Protein 4P55 (pdb70)

Organism: Human herpesvirus 8 type P (isolate GK18) (NCBI:txid868565)

B-factor: mean 23.08, std 9.3, range [8.54, 84.26]

InterPro domains:
  IPR001346 Interferon regulatory factor, DNA-binding domain [PS51507] (7-103)
  IPR036388 Winged helix-like DNA-binding domain superfamily [G3DSA:1.10.10.10] (7-114)
  IPR036390 Winged helix DNA-binding domain superfamily [SSF46785] (7-92)

Structure (mmCIF, N/CA/C/O backbone):
data_4P55
#
_entry.id   4P55
#
_cell.length_a   48.467
_cell.length_b   48.467
_cell.length_c   195.088
_cell.angle_alpha   90.00
_cell.angle_beta   90.00
_cell.angle_gamma   120.00
#
_symmetry.space_group_name_H-M   'P 32 2 1'
#
loop_
_entity.id
_entity.type
_entity.pdbx_description
1 polymer 'Viral IRF2-like protein'
2 water water
#
loop_
_atom_site.group_PDB
_atom_site.id
_atom_site.type_symbol
_atom_site.label_atom_id
_atom_site.label_alt_id
_atom_site.label_comp_id
_atom_site.label_asym_id
_atom_site.label_entity_id
_atom_site.label_seq_id
_atom_site.pdbx_PDB_ins_code
_atom_site.Cartn_x
_atom_site.Cartn_y
_atom_site.Cartn_z
_atom_site.occupancy
_atom_site.B_iso_or_equiv
_atom_site.auth_seq_id
_atom_site.auth_comp_id
_atom_site.auth_asym_id
_atom_site.auth_atom_id
_atom_site.pdbx_PDB_model_num
ATOM 1 N N . SER A 1 1 ? 19.051 0.968 48.509 1.00 22.02 2 SER A N 1
ATOM 2 C CA . SER A 1 1 ? 19.197 0.972 49.971 1.00 22.63 2 SER A CA 1
ATOM 3 C C . SER A 1 1 ? 19.388 2.357 50.623 1.00 20.53 2 SER A C 1
ATOM 4 O O . SER A 1 1 ? 20.067 2.473 51.657 1.00 21.96 2 SER A O 1
ATOM 7 N N . GLU A 1 2 ? 18.788 3.391 50.035 1.00 18.61 3 GLU A N 1
ATOM 8 C CA . GLU A 1 2 ? 18.758 4.722 50.644 1.00 17.87 3 GLU A CA 1
ATOM 9 C C . GLU A 1 2 ? 18.002 4.687 51.977 1.00 16.26 3 GLU A C 1
ATOM 10 O O . GLU A 1 2 ? 18.368 5.360 52.978 1.00 17.03 3 GLU A O 1
ATOM 16 N N . TRP A 1 3 ? 16.944 3.885 51.984 1.00 15.91 4 TRP A N 1
ATOM 17 C CA . TRP A 1 3 ? 16.126 3.714 53.174 1.00 18.22 4 TRP A CA 1
ATOM 18 C C . TRP A 1 3 ? 16.961 3.269 54.374 1.00 17.15 4 TRP A C 1
ATOM 19 O O . TRP A 1 3 ? 16.587 3.533 55.514 1.00 17.66 4 TRP A O 1
ATOM 30 N N . LEU A 1 4 ? 18.097 2.680 54.176 1.00 17.24 5 LEU A N 1
ATOM 31 C CA . LEU A 1 4 ? 18.870 2.289 55.289 1.00 17.67 5 LEU A CA 1
ATOM 32 C C . LEU A 1 4 ? 19.591 3.427 55.961 1.00 14.34 5 LEU A C 1
ATOM 33 O O . LEU A 1 4 ? 19.611 3.483 57.113 1.00 12.80 5 LEU A O 1
ATOM 38 N N . THR A 1 5 ? 20.132 4.322 55.202 1.00 13.07 6 THR A N 1
ATOM 39 C CA . THR A 1 5 ? 20.695 5.526 55.727 1.00 15.85 6 THR A CA 1
ATOM 40 C C . THR A 1 5 ? 19.701 6.317 56.503 1.00 14.31 6 THR A C 1
ATOM 41 O O . THR A 1 5 ? 19.978 6.830 57.515 1.00 13.37 6 THR A O 1
ATOM 45 N N . ASP A 1 6 ? 18.526 6.381 55.958 1.00 14.79 7 ASP A N 1
ATOM 46 C CA . ASP A 1 6 ? 17.438 7.087 56.503 1.00 14.45 7 ASP A CA 1
ATOM 47 C C . ASP A 1 6 ? 16.976 6.495 57.793 1.00 14.67 7 ASP A C 1
ATOM 48 O O . ASP A 1 6 ? 16.883 7.154 58.742 1.00 13.41 7 ASP A O 1
ATOM 53 N N . PHE A 1 7 ? 16.686 5.215 57.800 1.00 14.31 8 PHE A N 1
ATOM 54 C CA . PHE A 1 7 ? 16.316 4.467 59.005 1.00 13.73 8 PHE A CA 1
ATOM 55 C C . PHE A 1 7 ? 17.321 4.622 60.162 1.00 13.06 8 PHE A C 1
ATOM 56 O O . PHE A 1 7 ? 16.937 4.816 61.323 1.00 11.71 8 PHE A O 1
ATOM 64 N N . ILE A 1 8 ? 18.606 4.547 59.842 1.00 12.11 9 ILE A N 1
ATOM 65 C CA . ILE A 1 8 ? 19.619 4.716 60.869 1.00 12.87 9 ILE A CA 1
ATOM 66 C C . ILE A 1 8 ? 19.641 6.147 61.426 1.00 12.37 9 ILE A C 1
ATOM 67 O O . ILE A 1 8 ? 19.702 6.358 62.642 1.00 11.67 9 ILE A O 1
ATOM 72 N N . ILE A 1 9 ? 19.570 7.135 60.543 1.00 13.02 10 ILE A N 1
ATOM 73 C CA . ILE A 1 9 ? 19.637 8.522 61.000 1.00 13.51 10 ILE A CA 1
ATOM 74 C C . ILE A 1 9 ? 18.402 8.903 61.831 1.00 13.28 10 ILE A C 1
ATOM 75 O O . ILE A 1 9 ? 18.521 9.509 62.911 1.00 12.70 10 ILE A O 1
ATOM 80 N N . ASP A 1 10 ? 17.226 8.534 61.332 1.00 12.66 11 ASP A N 1
ATOM 81 C CA . ASP A 1 10 ? 15.979 8.753 62.060 1.00 14.46 11 ASP A CA 1
ATOM 82 C C . ASP A 1 10 ? 15.993 8.065 63.438 1.00 15.34 11 ASP A C 1
ATOM 83 O O . ASP A 1 10 ? 15.609 8.683 64.448 1.00 14.33 11 ASP A O 1
ATOM 88 N N . ALA A 1 11 ? 16.448 6.803 63.480 1.00 15.12 12 ALA A N 1
ATOM 89 C CA . ALA A 1 11 ? 16.579 6.072 64.752 1.00 13.45 12 ALA A CA 1
ATOM 90 C C . ALA A 1 11 ? 17.523 6.787 65.709 1.00 12.85 12 ALA A C 1
ATOM 91 O O . ALA A 1 11 ? 17.221 6.918 66.896 1.00 13.38 12 ALA A O 1
ATOM 93 N N . LEU A 1 12 ? 18.672 7.233 65.207 1.00 11.09 13 LEU A N 1
ATOM 94 C CA . LEU A 1 12 ? 19.642 7.894 66.081 1.00 12.63 13 LEU A CA 1
ATOM 95 C C . LEU A 1 12 ? 19.078 9.201 66.659 1.00 14.82 13 LEU A C 1
ATOM 96 O O . LEU A 1 12 ? 19.043 9.405 67.890 1.00 13.92 13 LEU A O 1
ATOM 101 N N . ASP A 1 13 ? 18.618 10.082 65.774 1.00 13.29 14 ASP A N 1
ATOM 102 C CA . ASP A 1 13 ? 18.147 11.383 66.229 1.00 13.69 14 ASP A CA 1
ATOM 103 C C . ASP A 1 13 ? 16.847 11.346 67.039 1.00 13.94 14 ASP A C 1
ATOM 104 O O . ASP A 1 13 ? 16.587 12.246 67.809 1.00 14.01 14 ASP A O 1
ATOM 109 N N . SER A 1 14 ? 16.035 10.309 66.872 1.00 14.16 15 SER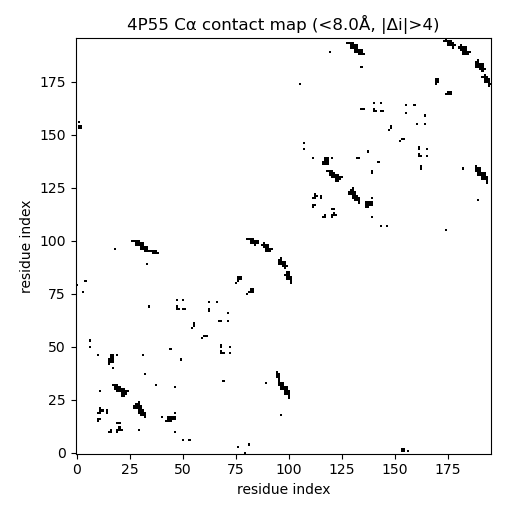 A N 1
ATOM 110 C CA . SER A 1 14 ? 14.813 10.207 67.655 1.00 13.96 15 SER A CA 1
ATOM 111 C C . SER A 1 14 ? 15.141 9.953 69.138 1.00 15.87 15 SER A C 1
ATOM 112 O O . SER A 1 14 ? 14.352 10.300 70.028 1.00 15.50 15 SER A O 1
ATOM 115 N N . GLY A 1 15 ? 16.261 9.338 69.435 1.00 14.45 16 GLY A N 1
ATOM 116 C CA . GLY A 1 15 ? 16.605 8.960 70.767 1.00 13.46 16 GLY A CA 1
ATOM 117 C C . GLY A 1 15 ? 15.766 7.856 71.371 1.00 13.97 16 GLY A C 1
ATOM 118 O O . GLY A 1 15 ? 15.738 7.704 72.522 1.00 14.94 16 GLY A O 1
ATOM 119 N N . ARG A 1 16 ? 15.088 7.109 70.549 1.00 14.88 17 ARG A N 1
ATOM 120 C CA . ARG A 1 16 ? 14.052 6.248 70.950 1.00 16.12 17 ARG A CA 1
ATOM 121 C C . ARG A 1 16 ? 14.441 4.805 71.197 1.00 19.05 17 ARG A C 1
ATOM 122 O O . ARG A 1 16 ? 13.712 4.108 71.756 1.00 18.41 17 ARG A O 1
ATOM 130 N N . PHE A 1 17 ? 15.586 4.392 70.702 1.00 18.51 18 PHE A N 1
ATOM 131 C CA . PHE A 1 17 ? 16.017 3.031 70.687 1.00 17.65 18 PHE A CA 1
ATOM 132 C C . PHE A 1 17 ? 17.129 2.818 71.635 1.00 18.23 18 PHE A C 1
ATOM 133 O O . PHE A 1 17 ? 18.085 3.509 71.603 1.00 17.32 18 PHE A O 1
ATOM 141 N N . TRP A 1 18 ? 16.929 1.855 72.518 1.00 19.43 19 TRP A N 1
ATOM 142 C CA . TRP A 1 18 ? 17.906 1.425 73.507 1.00 20.03 19 TRP A CA 1
ATOM 143 C C . TRP A 1 18 ? 19.262 1.069 72.859 1.00 16.21 19 TRP A C 1
ATOM 144 O O . TRP A 1 18 ? 19.322 0.215 71.972 1.00 13.25 19 TRP A O 1
ATOM 155 N N . GLY A 1 19 ? 20.324 1.763 73.284 1.00 16.15 20 GLY A N 1
ATOM 156 C CA . GLY A 1 19 ? 21.685 1.514 72.811 1.00 15.67 20 GLY A CA 1
ATOM 157 C C . GLY A 1 19 ? 22.087 2.163 71.484 1.00 14.71 20 GLY A C 1
ATOM 158 O O . GLY A 1 19 ? 23.190 1.911 70.955 1.00 12.84 20 GLY A O 1
ATOM 159 N N . VAL A 1 20 ? 21.198 3.000 70.948 1.00 13.52 21 VAL A N 1
ATOM 160 C CA . VAL A 1 20 ? 21.370 3.563 69.611 1.00 12.77 21 VAL A CA 1
ATOM 161 C C . VAL A 1 20 ? 21.558 5.077 69.703 1.00 11.57 21 VAL A C 1
ATOM 162 O O . VAL A 1 20 ? 20.577 5.834 69.791 1.00 10.28 21 VAL A O 1
ATOM 166 N N . GLY A 1 21 ? 22.820 5.513 69.695 1.00 11.87 22 GLY A N 1
ATOM 167 C CA . GLY A 1 21 ? 23.138 6.934 69.772 1.00 12.30 22 GLY A CA 1
ATOM 168 C C . GLY A 1 21 ? 24.417 7.312 69.036 1.00 13.35 22 GLY A C 1
ATOM 169 O O . GLY A 1 21 ? 25.188 6.443 68.582 1.00 11.93 22 GLY A O 1
ATOM 170 N N . TRP A 1 22 ? 24.637 8.618 68.903 1.00 13.40 23 TRP A N 1
ATOM 171 C CA . TRP A 1 22 ? 25.856 9.135 68.298 1.00 12.70 23 TRP A CA 1
ATOM 172 C C . TRP A 1 22 ? 26.939 9.201 69.350 1.00 13.10 23 TRP A C 1
ATOM 173 O O . TRP A 1 22 ? 26.646 9.440 70.523 1.00 12.02 23 TRP A O 1
ATOM 184 N N . LEU A 1 23 ? 28.189 9.008 68.926 1.00 13.51 24 LEU A N 1
ATOM 185 C CA . LEU A 1 23 ? 29.341 9.243 69.786 1.00 13.98 24 LEU A CA 1
ATOM 186 C C . LEU A 1 23 ? 30.087 10.465 69.241 1.00 15.27 24 LEU A C 1
ATOM 187 O O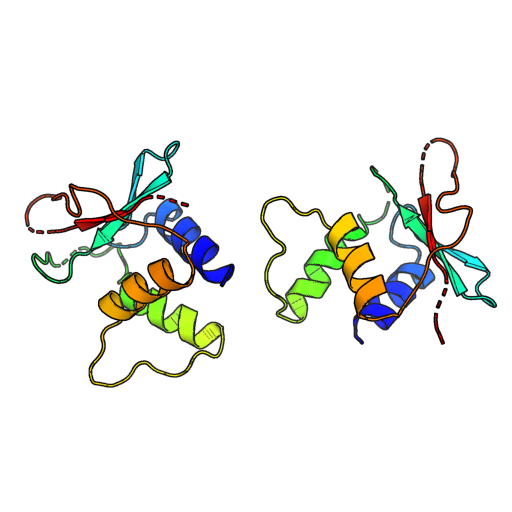 . LEU A 1 23 ? 30.709 11.226 69.991 1.00 16.10 24 LEU A O 1
ATOM 192 N N . ASP A 1 24 ? 30.009 10.637 67.923 1.00 13.98 25 ASP A N 1
ATOM 193 C CA . ASP A 1 24 ? 30.543 11.812 67.250 1.00 16.31 25 ASP A CA 1
ATOM 194 C C . ASP A 1 24 ? 29.620 12.162 66.069 1.00 19.73 25 ASP A C 1
ATOM 195 O O . ASP A 1 24 ? 29.696 11.543 64.991 1.00 18.73 25 ASP A O 1
ATOM 200 N N . GLU A 1 25 ? 28.751 13.152 66.274 1.00 18.57 26 GLU A N 1
ATOM 201 C CA . GLU A 1 25 ? 27.787 13.537 65.250 1.00 19.17 26 GLU A CA 1
ATOM 202 C C . GLU A 1 25 ? 28.458 14.077 63.976 1.00 23.00 26 GLU A C 1
ATOM 203 O O . GLU A 1 25 ? 27.979 13.830 62.863 1.00 23.00 26 GLU A O 1
ATOM 209 N N . GLN A 1 26 ? 29.557 14.817 64.135 1.00 23.31 27 GLN A N 1
ATOM 210 C CA . GLN A 1 26 ? 30.268 15.350 62.982 1.00 20.87 27 GLN A CA 1
ATOM 211 C C . GLN A 1 26 ? 30.935 14.235 62.207 1.00 23.80 27 GLN A C 1
ATOM 212 O O . GLN A 1 26 ? 30.791 14.173 60.988 1.00 25.29 27 GLN A O 1
ATOM 218 N N . LYS A 1 27 ? 31.663 13.356 62.901 1.00 21.84 28 LYS A N 1
ATOM 219 C CA . LYS A 1 27 ? 32.312 12.231 62.226 1.00 20.05 28 LYS A CA 1
ATOM 220 C C . LYS A 1 27 ? 31.325 11.125 61.835 1.00 20.67 28 LYS A C 1
ATOM 221 O O . LYS A 1 27 ? 31.717 10.138 61.191 1.00 21.71 28 LYS A O 1
ATOM 227 N N . ARG A 1 28 ? 30.056 11.284 62.213 1.00 20.54 29 ARG A N 1
ATOM 228 C CA . ARG A 1 28 ? 29.041 10.245 61.970 1.00 21.48 29 ARG A CA 1
ATOM 229 C C . ARG A 1 28 ? 29.375 8.892 62.643 1.00 18.28 29 ARG A C 1
ATOM 230 O O . ARG A 1 28 ? 29.190 7.833 62.042 1.00 18.94 29 ARG A O 1
ATOM 238 N N . ILE A 1 29 ? 29.853 8.925 63.886 1.00 16.80 30 ILE A N 1
ATOM 239 C CA . ILE A 1 29 ? 30.138 7.694 64.613 1.00 15.19 30 ILE A CA 1
ATOM 240 C C . ILE A 1 29 ? 28.975 7.375 65.559 1.00 13.91 30 ILE A C 1
ATOM 241 O O . ILE A 1 29 ? 28.596 8.204 66.388 1.00 13.27 30 ILE A O 1
ATOM 246 N N . PHE A 1 30 ? 28.404 6.180 65.425 1.00 12.52 31 PHE A N 1
ATOM 247 C CA . PHE A 1 30 ? 27.200 5.840 66.176 1.00 13.44 31 PHE A CA 1
ATOM 248 C C . PHE A 1 30 ? 27.265 4.427 66.771 1.00 13.24 31 PHE A C 1
ATOM 249 O O . PHE A 1 30 ? 28.211 3.696 66.521 1.00 13.63 31 PHE A O 1
ATOM 257 N N . THR A 1 31 ? 26.258 4.052 67.557 1.00 11.33 32 THR A N 1
ATOM 258 C CA . THR A 1 31 ? 26.215 2.722 68.161 1.00 12.19 32 THR A CA 1
ATOM 259 C C . THR A 1 31 ? 24.895 1.976 67.895 1.00 12.83 32 THR A C 1
ATOM 260 O O . THR A 1 31 ? 23.839 2.595 67.712 1.00 12.85 32 THR A O 1
ATOM 264 N N . VAL A 1 32 ? 24.982 0.645 67.858 1.00 13.45 33 VAL A N 1
ATOM 265 C CA . VAL A 1 32 ? 23.808 -0.243 67.865 1.00 12.42 33 VAL A CA 1
ATOM 266 C C . VAL A 1 32 ? 24.075 -1.292 68.956 1.00 11.95 33 VAL A C 1
ATOM 267 O O . VAL A 1 32 ? 25.216 -1.452 69.363 1.00 13.00 33 VAL A O 1
ATOM 271 N N . PRO A 1 33 ? 23.041 -1.981 69.477 1.00 12.65 34 PRO A N 1
ATOM 272 C CA . PRO A 1 33 ? 23.414 -2.895 70.576 1.00 13.01 34 PRO A CA 1
ATOM 273 C C . PRO A 1 33 ? 24.227 -4.115 70.110 1.00 12.42 34 PRO A C 1
ATOM 274 O O . PRO A 1 33 ? 24.036 -4.593 68.979 1.00 11.75 34 PRO A O 1
ATOM 278 N N . GLY A 1 34 ? 25.124 -4.607 70.965 1.00 11.93 35 GLY A N 1
ATOM 279 C CA . GLY A 1 34 ? 25.857 -5.831 70.673 1.00 12.42 35 GLY A CA 1
ATOM 280 C C . GLY A 1 34 ? 24.972 -7.058 70.819 1.00 14.51 35 GLY A C 1
ATOM 281 O O . GLY A 1 34 ? 23.895 -6.990 71.434 1.00 12.92 35 GLY A O 1
ATOM 282 N N . ARG A 1 35 ? 25.397 -8.186 70.246 1.00 15.69 36 ARG A N 1
ATOM 283 C CA . ARG A 1 35 ? 24.605 -9.422 70.357 1.00 16.05 36 ARG A CA 1
ATOM 284 C C . ARG A 1 35 ? 24.677 -9.885 71.791 1.00 15.35 36 ARG A C 1
ATOM 285 O O . ARG A 1 35 ? 23.731 -10.444 72.362 1.00 15.69 36 ARG A O 1
ATOM 293 N N . AS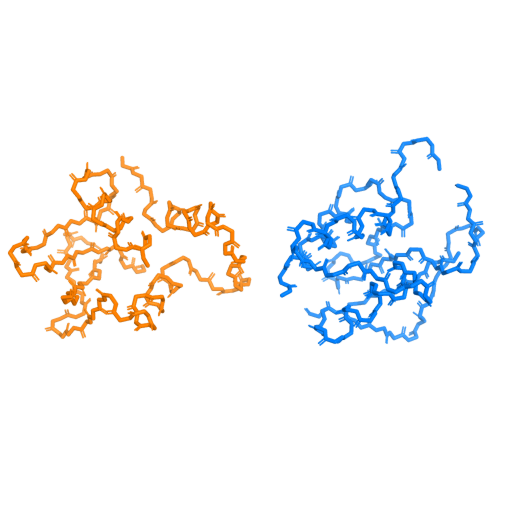N A 1 36 ? 25.810 -9.547 72.376 1.00 17.94 37 ASN A N 1
ATOM 294 C CA . ASN A 1 36 ? 26.335 -10.217 73.534 1.00 17.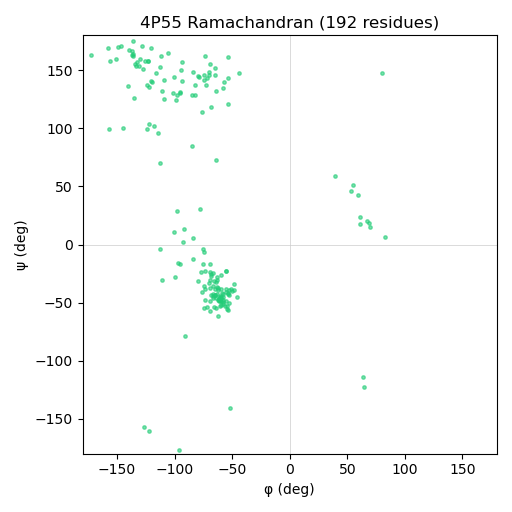34 37 ASN A CA 1
ATOM 295 C C . ASN A 1 36 ? 25.912 -9.636 74.884 1.00 17.21 37 ASN A C 1
ATOM 296 O O . ASN A 1 36 ? 25.040 -10.191 75.528 1.00 28.78 37 ASN A O 1
ATOM 301 N N . ARG A 1 37 ? 26.518 -8.549 75.335 1.00 17.42 38 ARG A N 1
ATOM 302 C CA . ARG A 1 37 ? 26.376 -8.153 76.753 1.00 18.47 38 ARG A CA 1
ATOM 303 C C . ARG A 1 37 ? 25.099 -7.332 76.997 1.00 20.06 38 ARG A C 1
ATOM 304 O O . ARG A 1 37 ? 25.128 -6.094 77.012 1.00 17.97 38 ARG A O 1
ATOM 312 N N . ARG A 1 38 ? 23.976 -8.002 77.213 1.00 20.99 39 ARG A N 1
ATOM 313 C CA . ARG A 1 38 ? 22.699 -7.284 77.149 1.00 25.39 39 ARG A CA 1
ATOM 314 C C . ARG A 1 38 ? 22.148 -6.739 78.478 1.00 25.81 39 ARG A C 1
ATOM 315 O O . ARG A 1 38 ? 22.271 -7.383 79.528 1.00 27.42 39 ARG A O 1
ATOM 323 N N . GLU A 1 39 ? 21.582 -5.531 78.419 1.00 24.48 40 GLU A N 1
ATOM 324 C CA . GLU A 1 39 ? 20.815 -4.958 79.527 1.00 25.64 40 GLU A CA 1
ATOM 325 C C . GLU A 1 39 ? 19.347 -4.933 79.134 1.00 27.98 40 GLU A C 1
ATOM 326 O O . GLU A 1 39 ? 19.000 -4.639 77.976 1.00 25.39 40 GLU A O 1
ATOM 332 N N . ARG A 1 40 ? 18.492 -5.223 80.110 1.00 25.62 41 ARG A N 1
ATOM 333 C CA . ARG A 1 40 ? 17.061 -5.050 79.965 1.00 27.64 41 ARG A CA 1
ATOM 334 C C . ARG A 1 40 ? 16.737 -3.633 79.465 1.00 28.49 41 ARG A C 1
ATOM 335 O O . ARG A 1 40 ? 17.373 -2.646 79.856 1.00 23.93 41 ARG A O 1
ATOM 351 N N . PRO A 1 42 ? 14.765 -0.208 79.216 1.00 27.37 43 PRO A N 1
ATOM 352 C CA . PRO A 1 42 ? 13.929 0.710 80.012 1.00 29.07 43 PRO A CA 1
ATOM 353 C C . PRO A 1 42 ? 12.531 0.912 79.414 1.00 31.20 43 PRO A C 1
ATOM 354 O O . PRO A 1 42 ? 12.295 0.500 78.271 1.00 29.79 43 PRO A O 1
ATOM 358 N N . GLU A 1 43 ? 11.632 1.546 80.172 1.00 32.59 44 GLU A N 1
ATOM 359 C CA . GLU A 1 43 ? 10.239 1.764 79.747 1.00 33.92 44 GLU A CA 1
ATOM 360 C C . GLU A 1 43 ? 10.075 2.602 78.463 1.00 30.93 44 GLU A C 1
ATOM 361 O O . GLU A 1 43 ? 9.312 2.236 77.555 1.00 29.09 44 GLU A O 1
ATOM 367 N N . GLY A 1 44 ? 10.781 3.728 78.394 1.00 26.71 45 GLY A N 1
ATOM 368 C CA . GLY A 1 44 ? 10.635 4.644 77.272 1.00 26.86 45 GLY A CA 1
ATOM 369 C C . GLY A 1 44 ? 11.100 4.157 75.903 1.00 27.52 45 GLY A C 1
ATOM 370 O O . GLY A 1 44 ? 10.616 4.642 74.881 1.00 32.03 45 GLY A O 1
ATOM 371 N N . PHE A 1 45 ? 12.024 3.199 75.874 1.00 25.86 46 PHE A N 1
ATOM 372 C CA . PHE A 1 45 ? 12.716 2.821 74.639 1.00 23.90 46 PHE A CA 1
ATOM 373 C C . PHE A 1 45 ? 12.099 1.651 73.859 1.00 25.50 46 PHE A C 1
ATOM 374 O O . PHE A 1 45 ? 11.390 0.819 74.434 1.00 28.24 46 PHE A O 1
ATOM 382 N N . ASP A 1 46 ? 12.385 1.590 72.554 1.00 22.28 47 ASP A N 1
ATOM 383 C CA . ASP A 1 46 ? 11.928 0.494 71.689 1.00 21.68 47 ASP A CA 1
ATOM 384 C C . ASP A 1 46 ? 13.093 -0.389 71.211 1.00 22.01 47 ASP A C 1
ATOM 385 O O . ASP A 1 46 ? 14.265 0.022 71.260 1.00 19.17 47 ASP A O 1
ATOM 390 N N . ASP A 1 47 ? 12.764 -1.595 70.745 1.00 22.18 48 ASP A N 1
ATOM 391 C CA . ASP A 1 47 ? 13.758 -2.546 70.258 1.00 19.74 48 ASP A CA 1
ATOM 392 C C . ASP A 1 47 ? 14.259 -2.154 68.851 1.00 18.03 48 ASP A C 1
ATOM 393 O O . ASP A 1 47 ? 13.517 -2.219 67.870 1.00 17.64 48 ASP A O 1
ATOM 398 N N . PHE A 1 48 ? 15.531 -1.785 68.756 1.00 17.34 49 PHE A N 1
ATOM 399 C CA . PHE A 1 48 ? 16.103 -1.332 67.493 1.00 16.24 49 PHE A CA 1
ATOM 400 C C . PHE A 1 48 ? 16.000 -2.345 66.341 1.00 17.23 49 PHE A C 1
ATOM 401 O O . PHE A 1 48 ? 15.573 -1.989 65.230 1.00 15.08 49 PHE A O 1
ATOM 409 N N . TYR A 1 49 ? 16.404 -3.591 66.605 1.00 16.13 50 TYR A N 1
ATOM 410 C CA . TYR A 1 49 ? 16.493 -4.612 65.558 1.00 15.00 50 TYR A CA 1
ATOM 411 C C . TYR A 1 49 ? 15.127 -5.122 65.129 1.00 15.64 50 TYR A C 1
ATOM 412 O O . TYR A 1 49 ? 14.897 -5.438 63.952 1.00 17.15 50 TYR A O 1
ATOM 421 N N . GLU A 1 50 ? 14.221 -5.207 66.089 1.00 17.57 51 GLU A N 1
ATOM 422 C CA . GLU A 1 50 ? 12.807 -5.432 65.786 1.00 22.09 51 GLU A CA 1
ATOM 423 C C . GLU A 1 50 ? 12.293 -4.389 64.779 1.00 21.05 51 GLU A C 1
ATOM 424 O O . GLU A 1 50 ? 11.811 -4.726 63.682 1.00 23.39 51 GLU A O 1
ATOM 430 N N . ALA A 1 51 ? 12.442 -3.118 65.140 1.00 18.29 52 ALA A N 1
ATOM 431 C CA . ALA A 1 51 ? 12.093 -2.019 64.242 1.00 19.42 52 ALA A CA 1
ATOM 432 C C . ALA A 1 51 ? 12.770 -2.130 62.847 1.00 21.41 52 ALA A C 1
ATOM 433 O O . ALA A 1 51 ? 12.141 -1.835 61.814 1.00 18.69 52 ALA A O 1
ATOM 435 N N . PHE A 1 52 ? 14.041 -2.558 62.834 1.00 17.58 53 PHE A N 1
ATOM 436 C CA . PHE A 1 52 ? 14.798 -2.753 61.604 1.00 16.30 53 PHE A CA 1
ATOM 437 C C . PHE A 1 52 ? 14.155 -3.766 60.687 1.00 19.42 53 PHE A C 1
ATOM 438 O O . PHE A 1 52 ? 14.054 -3.549 59.466 1.00 19.53 53 PHE A O 1
ATOM 446 N N . LEU A 1 53 ? 13.758 -4.890 61.283 1.00 20.11 54 LEU A N 1
ATOM 447 C CA . LEU A 1 53 ? 13.131 -5.969 60.544 1.00 20.89 54 LEU A CA 1
ATOM 448 C C . LEU A 1 53 ? 11.785 -5.517 59.976 1.00 24.84 54 LEU A C 1
ATOM 449 O O . LEU A 1 53 ? 11.462 -5.803 58.796 1.00 25.36 54 LEU A O 1
ATOM 454 N N . GLU A 1 54 ? 11.013 -4.800 60.802 1.00 23.15 55 GLU A N 1
ATOM 455 C CA . GLU A 1 54 ? 9.758 -4.191 60.336 1.00 23.86 55 GLU A CA 1
ATOM 456 C C . GLU A 1 54 ? 9.985 -3.293 59.105 1.00 24.18 55 GLU A C 1
ATOM 457 O O . GLU A 1 54 ? 9.365 -3.477 58.045 1.00 27.26 55 GLU A O 1
ATOM 463 N N . GLU A 1 55 ? 10.891 -2.332 59.248 1.00 22.19 56 GLU A N 1
ATOM 464 C CA . GLU A 1 55 ? 11.281 -1.469 58.139 1.00 23.60 56 GLU A CA 1
ATOM 465 C C . GLU A 1 55 ? 11.670 -2.265 56.886 1.00 25.07 56 GLU A C 1
ATOM 466 O O . GLU A 1 55 ? 11.356 -1.864 55.761 1.00 25.18 56 GLU A O 1
ATOM 472 N N . ARG A 1 56 ? 12.346 -3.396 57.086 1.00 25.99 57 ARG A N 1
ATOM 473 C CA . ARG A 1 56 ? 12.713 -4.252 55.963 1.00 26.54 57 ARG A CA 1
ATOM 474 C C . ARG A 1 56 ? 11.468 -4.830 55.282 1.00 27.76 57 ARG A C 1
ATOM 475 O O . ARG A 1 56 ? 11.436 -4.940 54.056 1.00 27.75 57 ARG A O 1
ATOM 483 N N . ARG A 1 57 ? 10.448 -5.186 56.067 1.00 28.81 58 ARG A N 1
ATOM 484 C CA . ARG A 1 57 ? 9.158 -5.617 55.492 1.00 29.91 58 ARG A CA 1
ATOM 485 C C . ARG A 1 57 ? 8.501 -4.520 54.659 1.00 32.57 58 ARG A C 1
ATOM 486 O O . ARG A 1 57 ? 8.036 -4.777 53.533 1.00 33.61 58 ARG A O 1
ATOM 494 N N . ARG A 1 58 ? 8.466 -3.304 55.213 1.00 30.40 59 ARG A N 1
ATOM 495 C CA . ARG A 1 58 ? 7.983 -2.131 54.462 1.00 29.83 59 ARG A CA 1
ATOM 496 C C . ARG A 1 58 ? 8.595 -1.970 53.059 1.00 29.38 59 ARG A C 1
ATOM 497 O O . ARG A 1 58 ? 7.914 -1.531 52.144 1.00 36.63 59 ARG A O 1
ATOM 505 N N . HIS A 1 59 ? 9.853 -2.342 52.867 1.00 28.76 60 HIS A N 1
ATOM 506 C CA . HIS A 1 59 ? 10.426 -2.266 51.524 1.00 27.29 60 HIS A CA 1
ATOM 507 C C . HIS A 1 59 ? 10.397 -3.605 50.805 1.00 31.06 60 HIS A C 1
ATOM 508 O O . HIS A 1 59 ? 11.252 -3.882 49.963 1.00 37.46 60 HIS A O 1
ATOM 515 N N . GLY A 1 60 ? 9.412 -4.435 51.141 1.00 32.14 61 GLY A N 1
ATOM 516 C CA . GLY A 1 60 ? 9.171 -5.668 50.409 1.00 32.84 61 GLY A CA 1
ATOM 517 C C . GLY A 1 60 ? 10.300 -6.687 50.404 1.00 36.96 61 GLY A C 1
ATOM 518 O O . GLY A 1 60 ? 10.386 -7.526 49.502 1.00 40.49 61 GLY A O 1
ATOM 519 N N . LEU A 1 61 ? 11.171 -6.623 51.406 1.00 37.21 62 LEU A N 1
ATOM 520 C CA . LEU A 1 61 ? 12.261 -7.590 51.515 1.00 34.24 62 LEU A CA 1
ATOM 521 C C . LEU A 1 61 ? 11.772 -8.917 52.122 1.00 33.50 62 LEU A C 1
ATOM 522 O O . LEU A 1 61 ? 10.883 -8.932 52.990 1.00 31.72 62 LEU A O 1
ATOM 527 N N . PRO A 1 62 ? 12.347 -10.039 51.657 1.00 31.45 63 PRO A N 1
ATOM 528 C CA . PRO A 1 62 ? 11.930 -11.364 52.140 1.00 32.52 63 PRO A CA 1
ATOM 529 C C . PRO A 1 62 ? 12.251 -11.527 53.616 1.00 32.15 63 PRO A C 1
ATOM 530 O O . PRO A 1 62 ? 13.262 -10.983 54.065 1.00 31.38 63 PRO A O 1
ATOM 534 N N . GLU A 1 63 ? 11.411 -12.249 54.354 1.00 31.81 64 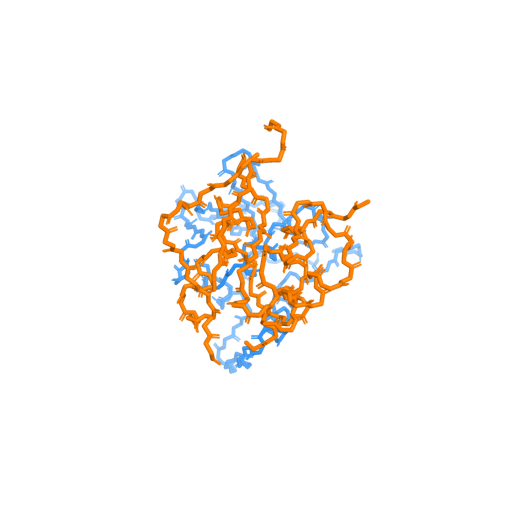GLU A N 1
ATOM 535 C CA . GLU A 1 63 ? 11.707 -12.549 55.753 1.00 31.80 64 GLU A CA 1
ATOM 536 C C . GLU A 1 63 ? 13.096 -13.186 55.884 1.00 30.11 64 GLU A C 1
ATOM 537 O O . GLU A 1 63 ? 13.523 -13.946 55.015 1.00 27.01 64 GLU A O 1
ATOM 543 N N . ILE A 1 64 ? 13.805 -12.848 56.959 1.00 30.93 65 ILE A N 1
ATOM 544 C CA . ILE A 1 64 ? 15.126 -13.418 57.207 1.00 30.52 65 ILE A CA 1
ATOM 545 C C . ILE A 1 64 ? 15.000 -14.898 57.621 1.00 29.90 65 ILE A C 1
ATOM 546 O O . ILE A 1 64 ? 14.045 -15.276 58.324 1.00 29.72 65 ILE A O 1
ATOM 551 N N . PRO A 1 65 ? 15.947 -15.742 57.170 1.00 26.54 66 PRO A N 1
ATOM 552 C CA . PRO A 1 65 ? 15.961 -17.187 57.440 1.00 24.61 66 PRO A CA 1
ATOM 553 C C . PRO A 1 65 ? 15.860 -17.463 58.934 1.00 28.63 66 PRO A C 1
ATOM 554 O O . PRO A 1 65 ? 16.157 -16.556 59.716 1.00 30.74 66 PRO A O 1
ATOM 558 N N . GLU A 1 66 ? 15.479 -18.674 59.338 1.00 27.93 67 GLU A N 1
ATOM 559 C CA . GLU A 1 66 ? 15.414 -18.984 60.771 1.00 30.22 67 GLU A CA 1
ATOM 560 C C . GLU A 1 66 ? 16.808 -19.040 61.395 1.00 28.71 67 GLU A C 1
ATOM 561 O O . GLU A 1 66 ? 16.934 -18.993 62.621 1.00 27.49 67 GLU A O 1
ATOM 567 N N . THR A 1 67 ? 17.844 -19.153 60.557 1.00 25.88 68 THR A N 1
ATOM 568 C CA . THR A 1 67 ? 19.224 -19.194 61.045 1.00 25.65 68 THR A CA 1
ATOM 569 C C . THR A 1 67 ? 19.811 -17.802 61.283 1.00 23.93 68 THR A C 1
ATOM 570 O O . THR A 1 67 ? 20.996 -17.682 61.593 1.00 21.68 68 THR A O 1
ATOM 574 N N . GLU A 1 68 ? 18.995 -16.760 61.130 1.00 23.94 69 GLU A N 1
ATOM 575 C CA . GLU A 1 68 ? 19.498 -15.387 61.190 1.00 24.23 69 GLU A CA 1
ATOM 576 C C . GLU A 1 68 ? 18.771 -14.527 62.208 1.00 23.70 69 GLU A C 1
ATOM 577 O O . GLU A 1 68 ? 17.638 -14.813 62.596 1.00 24.38 69 GLU A O 1
ATOM 583 N N . THR A 1 69 ? 19.433 -13.461 62.637 1.00 21.42 70 THR A N 1
ATOM 584 C CA . THR A 1 69 ? 18.794 -12.484 63.502 1.00 18.61 70 THR A CA 1
ATOM 585 C C . THR A 1 69 ? 18.871 -11.120 62.837 1.00 18.22 70 THR A C 1
ATOM 586 O O . THR A 1 69 ? 19.724 -10.882 61.967 1.00 16.88 70 THR A O 1
ATOM 590 N N . GLY A 1 70 ? 17.963 -10.237 63.243 1.00 18.33 71 GLY A N 1
ATOM 591 C CA . GLY A 1 70 ? 18.011 -8.845 62.845 1.00 16.46 71 GLY A CA 1
ATOM 592 C C . GLY A 1 70 ? 19.383 -8.221 63.014 1.00 15.90 71 GLY A C 1
ATOM 593 O O . GLY A 1 70 ? 19.801 -7.443 62.149 1.00 15.67 71 GLY A O 1
ATOM 594 N N . LEU A 1 71 ? 20.089 -8.552 64.100 1.00 13.93 72 LEU A N 1
ATOM 595 C CA . LEU A 1 71 ? 21.419 -7.981 64.337 1.00 14.48 72 LEU A CA 1
ATOM 596 C C . LEU A 1 71 ? 22.410 -8.375 63.226 1.00 15.47 72 LEU A C 1
ATOM 597 O O . LEU A 1 71 ? 23.121 -7.500 62.667 1.00 15.43 72 LEU A O 1
ATOM 602 N N . GLY A 1 72 ? 22.439 -9.671 62.898 1.00 13.72 73 GLY A N 1
ATOM 603 C CA . GLY A 1 72 ? 23.312 -10.178 61.845 1.00 16.48 73 GLY A CA 1
ATOM 604 C C . GLY A 1 72 ? 23.029 -9.498 60.511 1.00 17.22 73 GLY A C 1
ATOM 605 O O . GLY A 1 72 ? 23.933 -8.952 59.836 1.00 14.96 73 GLY A O 1
ATOM 606 N N . CYS A 1 73 ? 21.746 -9.513 60.156 1.00 18.98 74 CYS A N 1
ATOM 607 C CA . CYS A 1 73 ? 21.251 -8.917 58.923 1.00 18.06 74 CYS A CA 1
ATOM 608 C C . CYS A 1 73 ? 21.579 -7.430 58.811 1.00 16.92 74 CYS A C 1
ATOM 609 O O . CYS A 1 73 ? 22.053 -6.964 57.774 1.00 16.73 74 CYS A O 1
ATOM 612 N N . PHE A 1 74 ? 21.317 -6.692 59.881 1.00 14.22 75 PHE A N 1
ATOM 613 C CA . PHE A 1 74 ? 21.675 -5.293 59.935 1.00 15.60 75 PHE A CA 1
ATOM 614 C C . PHE A 1 74 ? 23.160 -5.079 59.608 1.00 17.78 75 PHE A C 1
ATOM 615 O O . PHE A 1 74 ? 23.494 -4.235 58.756 1.00 16.98 75 PHE A O 1
ATOM 623 N N . GLY A 1 75 ? 24.047 -5.828 60.279 1.00 16.22 76 GLY A N 1
ATOM 624 C CA . GLY A 1 75 ? 25.477 -5.637 60.058 1.00 14.94 76 GLY A CA 1
ATOM 625 C C . GLY A 1 75 ? 25.866 -5.905 58.608 1.00 17.39 76 GLY A C 1
ATOM 626 O O . GLY A 1 75 ? 26.612 -5.141 57.956 1.00 17.53 76 GLY A O 1
ATOM 627 N N . ARG A 1 76 ? 25.320 -7.004 58.105 1.00 17.94 77 ARG A N 1
ATOM 628 C CA . ARG A 1 76 ? 25.566 -7.489 56.752 1.00 18.88 77 ARG A CA 1
ATOM 629 C C . ARG A 1 76 ? 25.128 -6.489 55.698 1.00 19.85 77 ARG A C 1
ATOM 630 O O . ARG A 1 76 ? 25.835 -6.247 54.719 1.00 22.63 77 ARG A O 1
ATOM 638 N N . LEU A 1 77 ? 23.945 -5.919 55.896 1.00 19.89 78 LEU A N 1
ATOM 639 C CA . LEU A 1 77 ? 23.369 -4.991 54.935 1.00 18.17 78 LEU A CA 1
ATOM 640 C C . LEU A 1 77 ? 24.102 -3.653 54.986 1.00 20.70 78 LEU A C 1
ATOM 641 O O . LEU A 1 77 ? 24.326 -3.030 53.940 1.00 23.04 78 LEU A O 1
ATOM 646 N N . LEU A 1 78 ? 24.486 -3.213 56.185 1.00 16.54 79 LEU A N 1
ATOM 647 C CA . LEU A 1 78 ? 25.382 -2.071 56.281 1.00 17.54 79 LEU A CA 1
ATOM 648 C C . LEU A 1 78 ? 26.637 -2.313 55.446 1.00 20.93 79 LEU A C 1
ATOM 649 O O . LEU A 1 78 ? 27.113 -1.414 54.746 1.00 21.06 79 LEU A O 1
ATOM 654 N N . ARG A 1 79 ? 27.174 -3.531 55.517 1.00 21.29 80 ARG A N 1
ATOM 655 C CA . ARG A 1 79 ? 28.417 -3.832 54.804 1.00 22.76 80 ARG A CA 1
ATOM 656 C C . ARG A 1 79 ? 28.284 -3.928 53.278 1.00 22.49 80 ARG A C 1
ATOM 657 O O . ARG A 1 79 ? 29.015 -3.266 52.540 1.00 21.72 80 ARG A O 1
ATOM 665 N N . THR A 1 80 ? 27.355 -4.758 52.815 1.00 22.81 81 THR A N 1
ATOM 666 C CA . THR A 1 80 ? 27.152 -4.957 51.384 1.00 23.18 81 THR A CA 1
ATOM 667 C C . THR A 1 80 ? 26.699 -3.675 50.686 1.00 25.26 81 THR A C 1
ATOM 668 O O . THR A 1 80 ? 27.042 -3.446 49.531 1.00 28.25 81 THR A O 1
ATOM 672 N N . ALA A 1 81 ? 26.039 -2.801 51.401 1.00 23.93 82 ALA A N 1
ATOM 673 C CA . ALA A 1 81 ? 25.619 -1.551 50.847 1.00 24.58 82 ALA A CA 1
ATOM 674 C C . ALA A 1 81 ? 26.589 -0.466 51.071 1.00 24.55 82 ALA A C 1
ATOM 675 O O . ALA A 1 81 ? 26.351 0.611 50.671 1.00 24.61 82 ALA A O 1
ATOM 677 N N . ASN A 1 82 ? 27.697 -0.796 51.684 1.00 23.63 83 ASN A N 1
ATOM 678 C CA . ASN A 1 82 ? 28.739 0.122 52.083 1.00 27.24 83 ASN A CA 1
ATOM 679 C C . ASN A 1 82 ? 28.236 1.419 52.624 1.00 28.82 83 ASN A C 1
ATOM 680 O O . ASN A 1 82 ? 28.541 2.459 52.125 1.00 31.04 83 ASN A O 1
ATOM 685 N N . ARG A 1 83 ? 27.459 1.340 53.683 1.00 28.26 84 ARG A N 1
ATOM 686 C CA . ARG A 1 83 ? 26.811 2.483 54.230 1.00 26.23 84 ARG A CA 1
ATOM 687 C C . ARG A 1 83 ? 27.338 2.835 55.589 1.00 23.98 84 ARG A C 1
ATOM 688 O O . ARG A 1 83 ? 26.978 3.823 56.132 1.00 25.78 84 ARG A O 1
ATOM 696 N N . ALA A 1 84 ? 28.228 2.016 56.092 1.00 23.53 85 ALA A N 1
ATOM 697 C CA . ALA A 1 84 ? 28.963 2.262 57.340 1.00 22.78 85 ALA A CA 1
ATOM 698 C C . ALA A 1 84 ? 29.998 1.160 57.449 1.00 20.12 85 ALA A C 1
ATOM 699 O O . ALA A 1 84 ? 29.880 0.140 56.775 1.00 21.58 85 ALA A O 1
ATOM 701 N N . ARG A 1 85 ? 31.007 1.341 58.290 1.00 20.53 86 ARG A N 1
ATOM 702 C CA . ARG A 1 85 ? 32.054 0.325 58.422 1.00 20.10 86 ARG A CA 1
ATOM 703 C C . ARG A 1 85 ? 32.546 0.308 59.863 1.00 19.67 86 ARG A C 1
ATOM 704 O O . ARG A 1 85 ? 32.194 1.206 60.650 1.00 18.89 86 ARG A O 1
ATOM 712 N N . GLN A 1 86 ? 33.363 -0.680 60.227 1.00 17.49 87 GLN A N 1
ATOM 713 C CA . GLN A 1 86 ? 33.902 -0.687 61.588 1.00 18.49 87 GLN A CA 1
ATOM 714 C C . GLN A 1 86 ? 35.439 -0.641 61.675 1.00 18.68 87 GLN A C 1
ATOM 715 O O . GLN A 1 86 ? 36.126 -1.265 60.887 1.00 19.11 87 GLN A O 1
ATOM 721 N N . GLU A 1 87 ? 35.960 0.120 62.637 1.00 20.83 88 GLU A N 1
ATOM 722 C CA . GLU A 1 87 ? 37.382 0.090 62.980 1.00 22.21 88 GLU A CA 1
ATOM 723 C C . GLU A 1 87 ? 37.522 -0.254 64.447 1.00 20.03 88 GLU A C 1
ATOM 724 O O . GLU A 1 87 ? 36.604 -0.034 65.226 1.00 18.92 88 GLU A O 1
ATOM 730 N N . ARG A 1 88 ? 38.682 -0.765 64.836 1.00 23.32 89 ARG A N 1
ATOM 731 C CA . ARG A 1 88 ? 38.952 -0.956 66.247 1.00 18.83 89 ARG A CA 1
ATOM 732 C C . ARG A 1 88 ? 38.972 0.417 66.889 1.00 21.19 89 ARG A C 1
ATOM 733 O O . ARG A 1 88 ? 39.580 1.352 66.362 1.00 20.92 89 ARG A O 1
ATOM 741 N N . PRO A 1 89 ? 38.253 0.560 68.010 1.00 20.85 90 PRO A N 1
ATOM 742 C CA . PRO A 1 89 ? 37.505 -0.543 68.642 1.00 17.03 90 PRO A CA 1
ATOM 743 C C . PRO A 1 89 ? 36.127 -0.780 67.996 1.00 16.74 90 PRO A C 1
ATOM 744 O O . PRO A 1 89 ? 35.427 0.190 67.665 1.00 16.25 90 PRO A O 1
ATOM 748 N N . PHE A 1 90 ? 35.774 -2.052 67.796 1.00 16.39 91 PHE A N 1
ATOM 749 C CA . PHE A 1 90 ? 34.514 -2.438 67.179 1.00 13.65 91 PHE A CA 1
ATOM 750 C C . PHE A 1 90 ? 33.386 -2.259 68.171 1.00 12.88 91 PHE A C 1
ATOM 751 O O . PHE A 1 90 ? 32.223 -2.246 67.792 1.00 11.08 91 PHE A O 1
ATOM 759 N N . THR A 1 91 ? 33.745 -2.150 69.452 1.00 14.63 92 THR A N 1
ATOM 760 C CA . THR A 1 91 ? 32.770 -2.047 70.534 1.00 12.84 92 THR A CA 1
ATOM 761 C C . THR A 1 91 ? 33.126 -0.988 71.567 1.00 12.44 92 THR A C 1
ATOM 762 O O . THR A 1 91 ? 34.264 -0.527 71.658 1.00 14.29 92 THR A O 1
ATOM 766 N N . ILE A 1 92 ? 32.119 -0.603 72.336 1.00 12.59 93 ILE A N 1
ATOM 767 C CA . ILE A 1 92 ? 32.267 0.338 73.433 1.00 13.21 93 ILE A CA 1
ATOM 768 C C . ILE A 1 92 ? 31.175 -0.091 74.412 1.00 12.31 93 ILE A C 1
ATOM 769 O O . ILE A 1 92 ? 30.236 -0.792 74.011 1.00 12.75 93 ILE A O 1
ATOM 774 N N . TYR A 1 93 ? 31.286 0.286 75.682 1.00 12.60 94 TYR A N 1
ATOM 775 C CA . TYR A 1 93 ? 30.299 -0.142 76.665 1.00 13.23 94 TYR A CA 1
ATOM 776 C C . TYR A 1 93 ? 29.528 1.029 77.252 1.00 15.69 94 TYR A C 1
ATOM 777 O O . TYR A 1 93 ? 30.059 2.139 77.373 1.00 18.48 94 TYR A O 1
ATOM 786 N N . LYS A 1 94 ? 28.267 0.777 77.592 1.00 17.59 95 LYS A N 1
ATOM 787 C CA . LYS A 1 94 ? 27.471 1.699 78.396 1.00 19.64 95 LYS A CA 1
ATOM 788 C C . LYS A 1 94 ? 26.984 0.904 79.604 1.00 16.54 95 LYS A C 1
ATOM 789 O O . LYS A 1 94 ? 26.025 0.141 79.512 1.00 16.27 95 LYS A O 1
ATOM 795 N N . GLY A 1 95 ? 27.656 1.068 80.732 1.00 16.49 96 GLY A N 1
ATOM 796 C CA . GLY A 1 95 ? 27.397 0.207 81.871 1.00 18.20 96 GLY A CA 1
ATOM 797 C C . GLY A 1 95 ? 27.769 -1.230 81.551 1.00 16.63 96 GLY A C 1
ATOM 798 O O . GLY A 1 95 ? 28.905 -1.509 81.189 1.00 16.39 96 GLY A O 1
ATOM 799 N N . LYS A 1 96 ? 26.801 -2.133 81.680 1.00 16.55 97 LYS A N 1
ATOM 800 C CA . LYS A 1 96 ? 26.996 -3.556 81.419 1.00 17.83 97 LYS A CA 1
ATOM 801 C C . LYS A 1 96 ? 26.998 -3.829 79.907 1.00 16.90 97 LYS A C 1
ATOM 802 O O . LYS A 1 96 ? 27.667 -4.749 79.402 1.00 12.33 97 LYS A O 1
ATOM 816 N N . LYS A 1 98 ? 27.164 -4.143 75.957 1.00 12.58 99 LYS A N 1
ATOM 817 C CA . LYS A 1 98 ? 28.010 -4.033 74.774 1.00 13.64 99 LYS A CA 1
ATOM 818 C C . LYS A 1 98 ? 27.280 -3.281 73.651 1.00 11.83 99 LYS A C 1
ATOM 819 O O . LYS A 1 98 ? 26.152 -3.633 73.274 1.00 10.89 99 LYS A O 1
ATOM 825 N N . LEU A 1 99 ? 27.930 -2.230 73.152 1.00 10.85 100 LEU A N 1
ATOM 826 C CA . LEU A 1 99 ? 27.487 -1.518 71.958 1.00 11.71 100 LEU A CA 1
ATOM 827 C C . LEU A 1 99 ? 28.463 -1.764 70.801 1.00 11.93 100 LEU A C 1
ATOM 828 O O . LEU A 1 99 ? 29.680 -1.657 70.974 1.00 11.65 100 LEU A O 1
ATOM 833 N N . ASN A 1 100 ? 27.935 -2.100 69.626 1.00 12.30 101 ASN A N 1
ATOM 834 C CA . ASN A 1 100 ? 28.733 -2.147 68.399 1.00 11.34 101 ASN A CA 1
ATOM 835 C C . ASN A 1 100 ? 28.859 -0.753 67.818 1.00 13.41 101 ASN A C 1
ATOM 836 O O . ASN A 1 100 ? 27.849 -0.033 67.610 1.00 13.59 101 ASN A O 1
ATOM 841 N N . ARG A 1 101 ? 30.104 -0.381 67.552 1.00 13.27 102 ARG A N 1
ATOM 842 C CA . ARG A 1 101 ? 30.456 0.981 67.168 1.00 13.45 102 ARG A CA 1
ATOM 843 C C . ARG A 1 101 ? 30.664 1.052 65.655 1.00 14.94 102 ARG A C 1
ATOM 844 O O . ARG A 1 101 ? 31.385 0.222 65.068 1.00 13.03 102 ARG A O 1
ATOM 852 N N . TRP A 1 102 ? 30.018 2.024 65.015 1.00 14.28 103 TRP A N 1
ATOM 853 C CA . TRP A 1 102 ? 30.042 2.111 63.559 1.00 14.41 103 TRP A CA 1
ATOM 854 C C . TRP A 1 102 ? 30.387 3.503 63.045 1.00 15.50 103 TRP A C 1
ATOM 855 O O . TRP A 1 102 ? 30.115 4.515 63.703 1.00 14.91 103 TRP A O 1
ATOM 866 N N . ILE A 1 103 ? 30.949 3.537 61.838 1.00 17.41 104 ILE A N 1
ATOM 867 C CA . ILE A 1 103 ? 31.286 4.792 61.177 1.00 17.66 104 ILE A CA 1
ATOM 868 C C . ILE A 1 103 ? 30.567 4.874 59.835 1.00 20.20 104 ILE A C 1
ATOM 869 O O . ILE A 1 103 ? 30.897 4.131 58.902 1.00 21.14 104 ILE A O 1
ATOM 882 N N . THR A 1 105 ? 29.531 5.892 56.116 1.00 29.86 106 THR A N 1
ATOM 883 C CA . THR A 1 105 ? 30.325 6.241 54.949 1.00 32.33 106 THR A CA 1
ATOM 884 C C . THR A 1 105 ? 29.752 7.421 54.143 1.00 34.73 106 THR A C 1
ATOM 885 O O . THR A 1 105 ? 28.564 7.506 53.853 1.00 31.96 106 THR A O 1
ATOM 889 N N . GLU B 1 2 ? 5.649 6.560 33.297 1.00 31.62 3 GLU B N 1
ATOM 890 C CA . GLU B 1 2 ? 4.196 6.463 33.148 1.00 36.53 3 GLU B CA 1
ATOM 891 C C . GLU B 1 2 ? 3.469 7.595 33.825 1.00 37.47 3 GLU B C 1
ATOM 892 O O . GLU B 1 2 ? 2.927 8.458 33.203 1.00 36.02 3 GLU B O 1
ATOM 898 N N . TRP B 1 3 ? 3.458 7.545 35.129 1.00 33.21 4 TRP B N 1
ATOM 899 C CA . TRP B 1 3 ? 2.933 8.612 35.906 1.00 30.20 4 TRP B CA 1
ATOM 900 C C . TRP B 1 3 ? 3.612 9.873 35.540 1.00 29.91 4 TRP B C 1
ATOM 901 O O . TRP B 1 3 ? 3.103 10.891 35.794 1.00 29.38 4 TRP B O 1
ATOM 912 N N . LEU B 1 4 ? 4.804 9.797 34.987 1.00 27.76 5 LEU B N 1
ATOM 913 C CA . LEU B 1 4 ? 5.609 10.999 34.775 1.00 28.42 5 LEU B CA 1
ATOM 914 C C . LEU B 1 4 ? 4.934 11.943 33.780 1.00 27.17 5 LEU B C 1
ATOM 915 O O . LEU B 1 4 ? 4.840 13.155 34.017 1.00 24.99 5 LEU B O 1
ATOM 920 N N . THR B 1 5 ? 4.460 11.367 32.678 1.00 27.28 6 THR B N 1
ATOM 921 C CA . THR B 1 5 ? 3.755 12.111 31.634 1.00 31.80 6 THR B CA 1
ATOM 922 C C . THR B 1 5 ? 2.491 12.802 32.181 1.00 26.86 6 THR B C 1
ATOM 923 O O . THR B 1 5 ? 2.297 14.020 32.003 1.00 24.14 6 THR B O 1
ATOM 927 N N . ASP B 1 6 ? 1.647 12.023 32.855 1.00 26.61 7 ASP B N 1
ATOM 928 C CA . ASP B 1 6 ? 0.461 12.577 33.511 1.00 27.81 7 ASP B CA 1
ATOM 929 C C . ASP B 1 6 ? 0.819 13.702 34.486 1.00 24.82 7 ASP B C 1
ATOM 930 O O . ASP B 1 6 ? 0.130 14.712 34.533 1.00 23.38 7 ASP B O 1
ATOM 935 N N . PHE B 1 7 ? 1.899 13.538 35.248 1.00 25.23 8 PHE B N 1
ATOM 936 C CA . PHE B 1 7 ? 2.310 14.570 36.197 1.00 23.10 8 PHE B CA 1
ATOM 937 C C . PHE B 1 7 ? 2.719 15.862 35.487 1.00 21.19 8 PHE B C 1
ATOM 938 O O . PHE B 1 7 ? 2.368 16.973 35.919 1.00 17.20 8 PHE B O 1
ATOM 946 N N . ILE B 1 8 ? 3.476 15.716 34.400 1.00 22.77 9 ILE B N 1
ATOM 947 C CA . ILE B 1 8 ? 3.948 16.895 33.678 1.00 21.16 9 ILE B CA 1
ATOM 948 C C . ILE B 1 8 ? 2.790 17.620 32.991 1.00 20.95 9 ILE B C 1
ATOM 949 O O . ILE B 1 8 ? 2.711 18.844 33.052 1.00 19.88 9 ILE B O 1
ATOM 954 N N . ILE B 1 9 ? 1.891 16.863 32.356 1.00 21.64 10 ILE B N 1
ATOM 955 C CA . ILE B 1 9 ? 0.736 17.441 31.661 1.00 20.37 10 ILE B CA 1
ATOM 956 C C . ILE B 1 9 ? -0.259 18.096 32.622 1.00 20.52 10 ILE B C 1
ATOM 957 O O . ILE B 1 9 ? -0.777 19.189 32.349 1.00 18.80 10 ILE B O 1
ATOM 962 N N . ASP B 1 10 ? -0.530 17.438 33.746 1.00 19.45 11 ASP B N 1
ATOM 963 C CA . ASP B 1 10 ? -1.389 18.044 34.758 1.00 19.37 11 ASP B CA 1
ATOM 964 C C . ASP B 1 10 ? -0.738 19.310 35.306 1.00 20.61 11 ASP B C 1
ATOM 965 O O . ASP B 1 10 ? -1.407 20.329 35.470 1.00 21.48 11 ASP B O 1
ATOM 970 N N . ALA B 1 11 ? 0.572 19.258 35.556 1.00 19.31 12 ALA B N 1
ATOM 971 C CA . ALA B 1 11 ? 1.321 20.443 35.975 1.00 17.21 12 ALA B CA 1
ATOM 972 C C . ALA B 1 11 ? 1.234 21.577 34.955 1.00 21.00 12 ALA B C 1
ATOM 973 O O . ALA B 1 11 ? 1.124 22.758 35.329 1.00 22.68 12 ALA B O 1
ATOM 975 N N . LEU B 1 12 ? 1.325 21.229 33.670 1.00 17.92 13 LEU B N 1
ATOM 976 C CA . LEU B 1 12 ? 1.320 22.228 32.610 1.00 19.15 13 LEU B CA 1
ATOM 977 C C . LEU B 1 12 ? -0.074 22.871 32.505 1.00 19.20 13 LEU B C 1
ATOM 978 O O . LEU B 1 12 ? -0.240 24.094 32.655 1.00 18.84 13 LEU B O 1
ATOM 983 N N . ASP B 1 13 ? -1.074 22.024 32.294 1.00 18.51 14 ASP B N 1
ATOM 984 C CA . ASP B 1 13 ? -2.439 22.469 32.059 1.00 18.57 14 ASP B CA 1
ATOM 985 C C . ASP B 1 13 ? -3.097 23.110 33.283 1.00 18.40 14 ASP B C 1
ATOM 986 O O . ASP B 1 13 ? -4.008 23.905 33.129 1.00 19.22 14 ASP B O 1
ATOM 991 N N . SER B 1 14 ? -2.648 22.770 34.491 1.00 19.83 15 SER B N 1
ATOM 992 C CA . SER B 1 14 ? -3.185 23.411 35.699 1.00 21.31 15 SER B CA 1
ATOM 993 C C . SER B 1 14 ? -2.678 24.841 35.854 1.00 19.96 15 SER B C 1
ATOM 994 O O . SER B 1 14 ? -3.302 25.641 36.540 1.00 21.96 15 SER B O 1
ATOM 997 N N . GLY B 1 15 ? -1.546 25.165 35.232 1.00 17.83 16 GLY B N 1
ATOM 998 C CA . GLY B 1 15 ? -0.968 26.491 35.377 1.00 19.36 16 GLY B CA 1
ATOM 999 C C . GLY B 1 15 ? -0.585 26.869 36.805 1.00 22.81 16 GLY B C 1
ATOM 1000 O O . GLY B 1 15 ? -0.387 28.049 37.090 1.00 24.22 16 GLY B O 1
ATOM 1001 N N . ARG B 1 16 ? -0.466 25.888 37.705 1.00 23.52 17 ARG B N 1
ATOM 1002 C CA . ARG B 1 16 ? -0.179 26.189 39.116 1.00 26.77 17 ARG B CA 1
ATOM 1003 C C . ARG B 1 16 ? 1.296 26.482 39.417 1.00 30.57 17 ARG B C 1
ATOM 1004 O O . ARG B 1 16 ? 1.608 27.233 40.339 1.00 32.61 17 ARG B O 1
ATOM 1012 N N . PHE B 1 17 ? 2.204 25.857 38.675 1.00 27.79 18 PHE B N 1
ATOM 1013 C CA . PHE B 1 17 ? 3.616 25.948 39.022 1.00 27.52 18 PHE B CA 1
ATOM 1014 C C . PHE B 1 17 ? 4.306 27.048 38.235 1.00 27.12 18 PHE B C 1
ATOM 1015 O O . PHE B 1 17 ? 4.178 27.146 37.009 1.00 22.86 18 PHE B O 1
ATOM 1023 N N . TRP B 1 18 ? 5.034 27.875 38.971 1.00 31.66 19 TRP B N 1
ATOM 1024 C CA . TRP B 1 18 ? 5.809 28.958 38.397 1.00 33.48 19 TRP B CA 1
ATOM 1025 C C . TRP B 1 18 ? 6.835 28.477 37.366 1.00 29.66 19 TRP B C 1
ATOM 1026 O O . TRP B 1 18 ? 7.556 27.499 37.602 1.00 25.81 19 TRP B O 1
ATOM 1037 N N . GLY B 1 19 ? 6.924 29.143 36.240 1.00 26.05 20 GLY B N 1
ATOM 1038 C CA . GLY B 1 19 ? 7.792 28.748 35.167 1.00 23.00 20 GLY B CA 1
ATOM 1039 C C . GLY B 1 19 ? 7.541 27.519 34.346 1.00 21.11 20 GLY B C 1
ATOM 1040 O O . GLY B 1 19 ? 8.387 27.132 33.658 1.00 20.71 20 GLY B O 1
ATOM 1041 N N . VAL B 1 20 ? 6.354 26.974 34.417 1.00 21.32 21 VAL B N 1
ATOM 1042 C CA . VAL B 1 20 ? 5.951 25.731 33.813 1.00 19.70 21 VAL B CA 1
ATOM 1043 C C . VAL B 1 20 ? 4.774 25.944 32.883 1.00 18.02 21 VAL B C 1
ATOM 1044 O O . VAL B 1 20 ? 3.693 26.049 33.317 1.00 18.70 21 VAL B O 1
ATOM 1048 N N . GLY B 1 21 ? 5.006 25.954 31.590 1.00 19.69 22 GLY B N 1
ATOM 1049 C CA . GLY B 1 21 ? 3.958 26.156 30.630 1.00 18.23 22 GLY B CA 1
ATOM 1050 C C . GLY B 1 21 ? 4.228 25.646 29.263 1.00 21.06 22 GLY B C 1
ATOM 1051 O O . GLY B 1 21 ? 5.316 25.275 28.982 1.00 18.16 22 GLY B O 1
ATOM 1052 N N . TRP B 1 22 ? 3.209 25.613 28.412 1.00 20.03 23 TRP B N 1
ATOM 1053 C CA . TRP B 1 22 ? 3.427 25.228 27.028 1.00 18.97 23 TRP B CA 1
ATOM 1054 C C . TRP B 1 22 ? 4.010 26.400 26.246 1.00 18.60 23 TRP B C 1
ATOM 1055 O O . TRP B 1 22 ? 3.660 27.565 26.498 1.00 18.79 23 TRP B O 1
ATOM 1066 N N . LEU B 1 23 ? 4.899 26.087 25.306 1.00 17.52 24 LEU B N 1
ATOM 1067 C CA . LEU B 1 23 ? 5.330 27.049 24.302 1.00 18.27 24 LEU B CA 1
ATOM 1068 C C . LEU B 1 23 ? 4.548 26.742 23.020 1.00 18.10 24 LEU B C 1
ATOM 1069 O O . LEU B 1 23 ? 4.288 27.624 22.209 1.00 18.84 24 LEU B O 1
ATOM 1074 N N . ASP B 1 24 ? 4.162 25.480 22.871 1.00 19.28 25 ASP B N 1
ATOM 1075 C CA . ASP B 1 24 ? 3.432 24.999 21.703 1.00 22.77 25 ASP B CA 1
ATOM 1076 C C . ASP B 1 24 ? 2.681 23.721 22.104 1.00 23.28 25 ASP B C 1
ATOM 1077 O O . ASP B 1 24 ? 3.281 22.632 22.159 1.00 22.41 25 ASP B O 1
ATOM 1082 N N . GLU B 1 25 ? 1.380 23.849 22.391 1.00 22.26 26 GLU B N 1
ATOM 1083 C CA . GLU B 1 25 ? 0.566 22.683 22.774 1.00 22.43 26 GLU B CA 1
ATOM 1084 C C . GLU B 1 25 ? 0.448 21.661 21.641 1.00 23.08 26 GLU B C 1
ATOM 1085 O O . GLU B 1 25 ? 0.380 20.461 21.894 1.00 24.75 26 GLU B O 1
ATOM 1091 N N . GLN B 1 26 ? 0.441 22.134 20.396 1.00 26.69 27 GLN B N 1
ATOM 1092 C CA . GLN B 1 26 ? 0.421 21.227 19.249 1.00 28.00 27 GLN B CA 1
ATOM 1093 C C . GLN B 1 26 ? 1.691 20.385 19.258 1.00 26.47 27 GLN B C 1
ATOM 1094 O O . GLN B 1 26 ? 1.622 19.156 19.371 1.00 28.21 27 GLN B O 1
ATOM 1100 N N . LYS B 1 27 ? 2.849 21.035 19.159 1.00 25.20 28 LYS B N 1
ATOM 1101 C CA . LYS B 1 27 ? 4.111 20.290 19.141 1.00 26.80 28 LYS B CA 1
ATOM 1102 C C . LYS B 1 27 ? 4.518 19.744 20.512 1.00 26.06 28 LYS B C 1
ATOM 1103 O O . LYS B 1 27 ? 5.492 18.996 20.613 1.00 25.79 28 LYS B O 1
ATOM 1109 N N . ARG B 1 28 ? 3.770 20.103 21.556 1.00 25.53 29 ARG B N 1
ATOM 1110 C CA . ARG B 1 28 ? 4.135 19.715 22.926 1.00 27.71 29 ARG B CA 1
ATOM 1111 C C . ARG B 1 28 ? 5.558 20.156 23.265 1.00 24.41 29 ARG B C 1
ATOM 111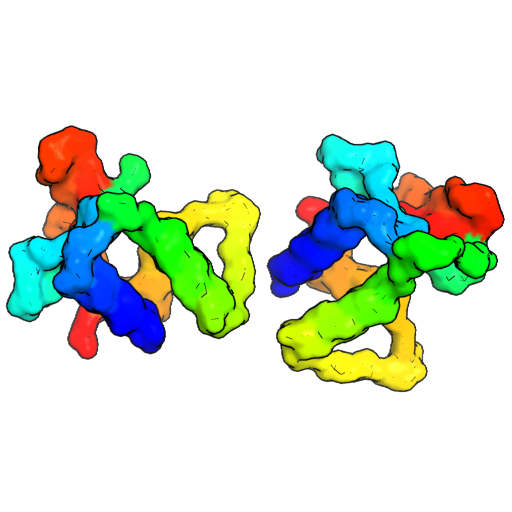2 O O . ARG B 1 28 ? 6.387 19.355 23.696 1.00 23.49 29 ARG B O 1
ATOM 1120 N N . ILE B 1 29 ? 5.827 21.433 23.019 1.00 22.69 30 ILE B N 1
ATOM 1121 C CA . ILE B 1 29 ? 7.028 22.071 23.491 1.00 20.96 30 ILE B CA 1
ATOM 1122 C C . ILE B 1 29 ? 6.616 22.806 24.760 1.00 21.06 30 ILE B C 1
ATOM 1123 O O . ILE B 1 29 ? 5.632 23.561 24.774 1.00 18.99 30 ILE B O 1
ATOM 1128 N N . PHE B 1 30 ? 7.349 22.592 25.834 1.00 19.62 31 PHE B N 1
ATOM 1129 C CA . PHE B 1 30 ? 7.083 23.182 27.138 1.00 19.58 31 PHE B CA 1
ATOM 1130 C C . PHE B 1 30 ? 8.335 23.724 27.894 1.00 18.78 31 PHE B C 1
ATOM 1131 O O . PHE B 1 30 ? 9.410 23.469 27.538 1.00 18.79 31 PHE B O 1
ATOM 1139 N N . THR B 1 31 ? 8.111 24.498 28.939 1.00 19.65 32 THR B N 1
ATOM 1140 C CA . THR B 1 31 ? 9.107 24.963 29.850 1.00 17.60 32 THR B CA 1
ATOM 1141 C C . THR B 1 31 ? 9.025 24.423 31.263 1.00 18.93 32 THR B C 1
ATOM 1142 O O . THR B 1 31 ? 8.016 24.041 31.701 1.00 18.51 32 THR B O 1
ATOM 1146 N N . VAL B 1 32 ? 10.149 24.365 31.943 1.00 18.90 33 VAL B N 1
ATOM 1147 C CA . VAL B 1 32 ? 10.216 24.109 33.367 1.00 17.85 33 VAL B CA 1
ATOM 1148 C C . VAL B 1 32 ? 11.245 25.081 33.907 1.00 18.07 33 VAL B C 1
ATOM 1149 O O . VAL B 1 32 ? 11.920 25.632 33.142 1.00 20.20 33 VAL B O 1
ATOM 1153 N N . PRO B 1 33 ? 11.325 25.345 35.198 1.00 16.34 34 PRO B N 1
ATOM 1154 C CA . PRO B 1 33 ? 12.375 26.282 35.632 1.00 19.27 34 PRO B CA 1
ATOM 1155 C C . PRO B 1 33 ? 13.780 25.688 35.504 1.00 17.53 34 PRO B C 1
ATOM 1156 O O . PRO B 1 33 ? 13.932 24.475 35.693 1.00 16.82 34 PRO B O 1
ATOM 1160 N N . GLY B 1 34 ? 14.772 26.520 35.174 1.00 18.53 35 GLY B N 1
ATOM 1161 C CA . GLY B 1 34 ? 16.177 26.121 35.206 1.00 18.16 35 GLY B CA 1
ATOM 1162 C C . GLY B 1 34 ? 16.832 26.535 36.520 1.00 19.75 35 GLY B C 1
ATOM 1163 O O . GLY B 1 34 ? 16.143 27.083 37.391 1.00 18.92 35 GLY B O 1
ATOM 1164 N N . ARG B 1 35 ? 18.142 26.297 36.678 1.00 22.14 36 ARG B N 1
ATOM 1165 C CA . ARG B 1 35 ? 18.824 26.569 37.964 1.00 19.69 36 ARG B CA 1
ATOM 1166 C C . ARG B 1 35 ? 18.855 28.037 38.401 1.00 23.36 36 ARG B C 1
ATOM 1167 O O . ARG B 1 35 ? 18.965 28.950 37.577 1.00 29.53 36 ARG B O 1
ATOM 1175 N N . PHE B 1 45 ? 1.559 30.455 43.315 1.00 39.41 46 PHE B N 1
ATOM 1176 C CA . PHE B 1 45 ? 2.246 29.420 42.537 1.00 38.56 46 PHE B CA 1
ATOM 1177 C C . PHE B 1 45 ? 2.966 28.376 43.414 1.00 39.71 46 PHE B C 1
ATOM 1178 O O . PHE B 1 45 ? 3.459 28.694 44.508 1.00 40.30 46 PHE B O 1
ATOM 1186 N N . ASP B 1 46 ? 3.019 27.134 42.922 1.00 38.82 47 ASP B N 1
ATOM 1187 C CA . ASP B 1 46 ? 3.704 26.025 43.611 1.00 35.94 47 ASP B CA 1
ATOM 1188 C C . ASP B 1 46 ? 5.103 25.744 43.026 1.00 29.12 47 ASP B C 1
ATOM 1189 O O . ASP B 1 46 ? 5.298 25.859 41.805 1.00 29.06 47 ASP B O 1
ATOM 1194 N N . ASP B 1 47 ? 6.063 25.371 43.878 1.00 25.46 48 ASP B N 1
ATOM 1195 C CA . ASP B 1 47 ? 7.384 24.964 43.390 1.00 20.67 48 ASP B CA 1
ATOM 1196 C C . ASP B 1 47 ? 7.306 23.640 42.634 1.00 18.37 48 ASP B C 1
ATOM 1197 O O . ASP B 1 47 ? 6.939 22.616 43.196 1.00 17.86 48 ASP B O 1
ATOM 1202 N N . PHE B 1 48 ? 7.664 23.667 41.354 1.00 19.21 49 PHE B N 1
ATOM 1203 C CA . PHE B 1 48 ? 7.535 22.492 40.495 1.00 18.08 49 PHE B CA 1
ATOM 1204 C C . PHE B 1 48 ? 8.361 21.242 40.899 1.00 18.04 49 PHE B C 1
ATOM 1205 O O . PHE B 1 48 ? 7.814 20.134 40.944 1.00 16.00 49 PHE B O 1
ATOM 1213 N N . TYR B 1 49 ? 9.661 21.405 41.177 1.00 16.73 50 TYR B N 1
ATOM 1214 C CA . TYR B 1 49 ? 10.516 20.250 41.466 1.00 15.25 50 TYR B CA 1
ATOM 1215 C C . TYR B 1 49 ? 10.189 19.613 42.821 1.00 16.65 50 TYR B C 1
ATOM 1216 O O . TYR B 1 49 ? 10.304 18.393 42.992 1.00 15.43 50 TYR B O 1
ATOM 1225 N N . GLU B 1 50 ? 9.782 20.454 43.767 1.00 15.61 51 GLU B N 1
ATOM 1226 C CA . GLU B 1 50 ? 9.240 20.034 45.057 1.00 16.62 51 GLU B CA 1
ATOM 1227 C C . GLU B 1 50 ? 8.058 19.074 44.860 1.00 16.56 51 GLU B C 1
ATOM 1228 O O . GLU B 1 50 ? 8.021 17.949 45.401 1.00 14.78 51 GLU B O 1
ATOM 1234 N N . ALA B 1 51 ? 7.093 19.523 44.062 1.00 16.02 52 ALA B N 1
ATOM 1235 C CA . ALA B 1 51 ? 5.912 18.715 43.777 1.00 17.40 52 ALA B CA 1
ATOM 1236 C C . ALA B 1 51 ? 6.331 17.432 43.063 1.00 15.91 52 ALA B C 1
ATOM 1237 O O . ALA B 1 51 ? 5.809 16.348 43.338 1.00 16.59 52 ALA B O 1
ATOM 1239 N N . PHE B 1 52 ? 7.298 17.563 42.164 1.00 14.78 53 PHE B N 1
ATOM 1240 C CA . PHE B 1 52 ? 7.800 16.426 41.406 1.00 15.90 53 PHE B CA 1
ATOM 1241 C C . PHE B 1 52 ? 8.391 15.335 42.294 1.00 15.51 53 PHE B C 1
ATOM 1242 O O . PHE B 1 52 ? 8.065 14.158 42.126 1.00 15.86 53 PHE B O 1
ATOM 1250 N N . LEU B 1 53 ? 9.257 15.724 43.228 1.00 14.57 54 LEU B N 1
ATOM 1251 C CA . LEU B 1 53 ? 9.874 14.763 44.144 1.00 16.61 54 LEU B CA 1
ATOM 1252 C C . LEU B 1 53 ? 8.842 14.155 45.091 1.00 16.08 54 LEU B C 1
ATOM 1253 O O . LEU B 1 53 ? 8.918 12.960 45.419 1.00 16.08 54 LEU B O 1
ATOM 1258 N N . GLU B 1 54 ? 7.864 14.959 45.508 1.00 16.32 55 GLU B N 1
ATOM 1259 C CA . GLU B 1 54 ? 6.773 14.408 46.325 1.00 19.22 55 GLU B CA 1
ATOM 1260 C C . GLU B 1 54 ? 5.930 13.400 45.546 1.00 20.16 55 GLU B C 1
ATOM 1261 O O . GLU B 1 54 ? 5.404 12.429 46.107 1.00 21.11 55 GLU B O 1
ATOM 1267 N N . GLU B 1 55 ? 5.832 13.616 44.242 1.00 19.10 56 GLU B N 1
ATOM 1268 C CA . GLU B 1 55 ? 5.060 12.730 43.391 1.00 20.17 56 GLU B CA 1
ATOM 1269 C C . GLU B 1 55 ? 5.812 11.413 43.184 1.00 20.05 56 GLU B C 1
ATOM 1270 O O . GLU B 1 55 ? 5.233 10.333 43.340 1.00 21.83 56 GLU B O 1
ATOM 1276 N N . ARG B 1 56 ? 7.098 11.520 42.846 1.00 18.92 57 ARG B N 1
ATOM 1277 C CA . ARG B 1 56 ? 8.018 10.384 42.826 1.00 18.57 57 ARG B CA 1
ATOM 1278 C C . ARG B 1 56 ? 7.863 9.557 44.078 1.00 20.01 57 ARG B C 1
ATOM 1279 O O . ARG B 1 56 ? 7.810 8.330 44.013 1.00 21.62 57 ARG B O 1
ATOM 1287 N N . ARG B 1 57 ? 7.794 10.242 45.220 1.00 18.24 58 ARG B N 1
ATOM 1288 C CA . ARG B 1 57 ? 7.675 9.577 46.510 1.00 17.84 58 ARG B CA 1
ATOM 1289 C C . ARG B 1 57 ? 6.316 8.890 46.742 1.00 20.54 58 ARG B C 1
ATOM 1290 O O . ARG B 1 57 ? 6.281 7.814 47.332 1.00 18.96 58 ARG B O 1
ATOM 1298 N N . ARG B 1 58 ? 5.207 9.492 46.288 1.00 21.83 59 ARG B N 1
ATOM 1299 C CA . ARG B 1 58 ? 3.893 8.824 46.396 1.00 23.21 59 ARG B CA 1
ATOM 1300 C C . ARG B 1 58 ? 3.849 7.487 45.659 1.00 24.49 59 ARG B C 1
ATOM 1301 O O . ARG B 1 58 ? 3.061 6.606 46.002 1.00 27.37 59 ARG B O 1
ATOM 1309 N N . HIS B 1 59 ? 4.683 7.338 44.636 1.00 24.40 60 HIS B N 1
ATOM 1310 C CA . HIS B 1 59 ? 4.727 6.088 43.891 1.00 22.93 60 HIS B CA 1
ATOM 1311 C C . HIS B 1 59 ? 5.767 5.126 44.457 1.00 22.97 60 HIS B C 1
ATOM 1312 O O . HIS B 1 59 ? 6.129 4.132 43.814 1.00 23.04 60 HIS B O 1
ATOM 1319 N N . GLY B 1 6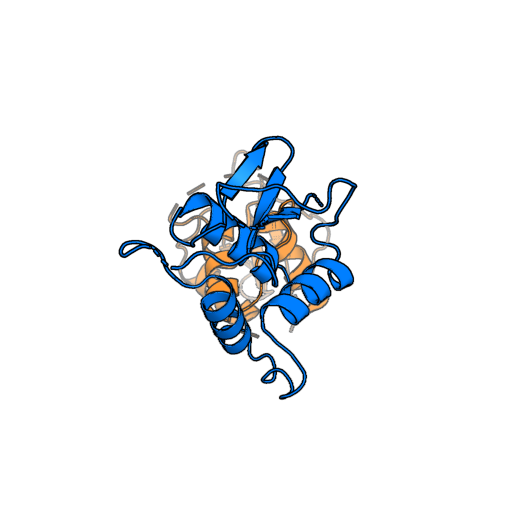0 ? 6.253 5.435 45.656 1.00 21.44 61 GLY B N 1
ATOM 1320 C CA . GLY B 1 60 ? 7.217 4.584 46.342 1.00 20.82 61 GLY B CA 1
ATOM 1321 C C . GLY B 1 60 ? 8.607 4.463 45.736 1.00 20.11 61 GLY B C 1
ATOM 1322 O O . GLY B 1 60 ? 9.317 3.501 46.021 1.00 20.85 61 GLY B O 1
ATOM 1323 N N . LEU B 1 61 ? 9.005 5.419 44.898 1.00 22.51 62 LEU B N 1
ATOM 1324 C CA . LEU B 1 61 ? 10.379 5.460 44.390 1.00 18.77 62 LEU B CA 1
ATOM 1325 C C . LEU B 1 61 ? 11.312 5.957 45.501 1.00 18.91 62 LEU B C 1
ATOM 1326 O O . LEU B 1 61 ? 10.914 6.793 46.326 1.00 19.20 62 LEU B O 1
ATOM 1331 N N . PRO B 1 62 ? 12.554 5.438 45.536 1.00 18.52 63 PRO B N 1
ATOM 1332 C CA . PRO B 1 62 ? 13.492 5.739 46.625 1.00 15.84 63 PRO B CA 1
ATOM 1333 C C . PRO B 1 62 ? 13.973 7.188 46.604 1.00 15.98 63 PRO B C 1
ATOM 1334 O O . PRO B 1 62 ? 13.960 7.837 45.559 1.00 17.69 63 PRO B O 1
ATOM 1338 N N . GLU B 1 63 ? 14.390 7.695 47.756 1.00 16.93 64 GLU B N 1
ATOM 1339 C CA . GLU B 1 63 ? 14.906 9.055 47.833 1.00 16.34 64 GLU B CA 1
ATOM 1340 C C . GLU B 1 63 ? 16.080 9.238 46.881 1.00 17.18 64 GLU B C 1
ATOM 1341 O O . GLU B 1 63 ? 16.927 8.342 46.732 1.00 18.65 64 GLU B O 1
ATOM 1347 N N . ILE B 1 64 ? 16.130 10.391 46.225 1.00 17.15 65 ILE B N 1
ATOM 1348 C CA . ILE B 1 64 ? 17.261 10.686 45.350 1.00 17.28 65 ILE B CA 1
ATOM 1349 C C . ILE B 1 64 ? 18.518 10.774 46.223 1.00 19.51 65 ILE B C 1
ATOM 1350 O O . ILE B 1 64 ? 18.423 11.082 47.436 1.00 18.40 65 ILE B O 1
ATOM 1355 N N . PRO B 1 65 ? 19.687 10.454 45.633 1.00 19.17 66 PRO B N 1
ATOM 1356 C CA . PRO B 1 65 ? 20.986 10.626 46.300 1.00 18.07 66 PRO B CA 1
ATOM 1357 C C . PRO B 1 65 ? 21.092 11.972 47.021 1.00 20.05 66 PRO B C 1
ATOM 1358 O O . PRO B 1 65 ? 20.507 12.970 46.563 1.00 18.39 66 PRO B O 1
ATOM 1362 N N . GLU B 1 66 ? 21.827 11.976 48.136 1.00 19.87 67 GLU B N 1
ATOM 1363 C CA . GLU B 1 66 ? 21.944 13.123 49.027 1.00 17.61 67 GLU B CA 1
ATOM 1364 C C . GLU B 1 66 ? 22.290 14.405 48.294 1.00 20.44 67 GLU B C 1
ATOM 1365 O O . GLU B 1 66 ? 21.745 15.470 48.601 1.00 22.54 67 GLU B O 1
ATOM 1371 N N . THR B 1 67 ? 23.180 14.299 47.308 1.00 24.20 68 THR B N 1
ATOM 1372 C CA . THR B 1 67 ? 23.689 15.477 46.598 1.00 23.66 68 THR B CA 1
ATOM 1373 C C . THR B 1 67 ? 23.053 15.744 45.225 1.00 24.04 68 THR B C 1
ATOM 1374 O O . THR B 1 67 ? 23.542 16.580 44.461 1.00 27.76 68 THR B O 1
ATOM 1378 N N . GLU B 1 68 ? 21.977 15.034 44.909 1.00 21.84 69 GLU B N 1
ATOM 1379 C CA . GLU B 1 68 ? 21.237 15.270 43.679 1.00 22.76 69 GLU B CA 1
ATOM 1380 C C . GLU B 1 68 ? 20.065 16.239 43.946 1.00 23.29 69 GLU B C 1
ATOM 1381 O O . GLU B 1 68 ? 19.539 16.284 45.058 1.00 23.09 69 GLU B O 1
ATOM 1387 N N . THR B 1 69 ? 19.666 17.028 42.948 1.00 22.45 70 THR B N 1
ATOM 1388 C CA . THR B 1 69 ? 18.540 17.953 43.131 1.00 20.49 70 THR B CA 1
ATOM 1389 C C . THR B 1 69 ? 17.310 17.436 42.409 1.00 17.48 70 THR B C 1
ATOM 1390 O O . THR B 1 69 ? 17.415 16.532 41.575 1.00 17.79 70 THR B O 1
ATOM 1394 N N . GLY B 1 70 ? 16.145 17.993 42.731 1.00 16.62 71 GLY B N 1
ATOM 1395 C CA . GLY B 1 70 ? 14.934 17.629 42.018 1.00 14.93 71 GLY B CA 1
ATOM 1396 C C . GLY B 1 70 ? 15.029 17.931 40.520 1.00 18.60 71 GLY B C 1
ATOM 1397 O O . GLY B 1 70 ? 14.538 17.126 39.698 1.00 17.83 71 GLY B O 1
ATOM 1398 N N . LEU B 1 71 ? 15.656 19.065 40.156 1.00 16.33 72 LEU B N 1
ATOM 1399 C CA . LEU B 1 71 ? 15.796 19.459 38.742 1.00 15.11 72 LEU B CA 1
ATOM 1400 C C . LEU B 1 71 ? 16.602 18.412 37.959 1.00 15.46 72 LEU B C 1
ATOM 1401 O O . LEU B 1 71 ? 16.187 17.954 36.864 1.00 15.46 72 LEU B O 1
ATOM 1406 N N . GLY B 1 72 ? 17.738 18.014 38.537 1.00 15.39 73 GLY B N 1
ATOM 1407 C CA . GLY B 1 72 ? 18.595 17.019 37.915 1.00 16.11 73 GLY B CA 1
ATOM 1408 C C . GLY B 1 72 ? 17.894 15.692 37.728 1.00 16.64 73 GLY B C 1
ATOM 1409 O O . GLY B 1 72 ? 17.862 15.125 36.621 1.00 18.19 73 GLY B O 1
ATOM 1410 N N . CYS B 1 73 ? 17.327 15.197 38.823 1.00 16.64 74 CYS B N 1
ATOM 1411 C CA . CYS B 1 73 ? 16.572 13.958 38.802 1.00 17.43 74 CYS B CA 1
ATOM 1412 C C . CYS B 1 73 ? 15.468 14.005 37.726 1.00 19.07 74 CYS B C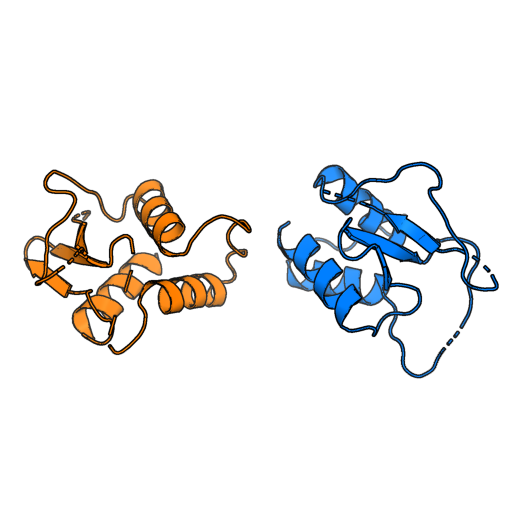 1
ATOM 1413 O O . CYS B 1 73 ? 15.263 13.026 36.987 1.00 16.92 74 CYS B O 1
ATOM 1416 N N . PHE B 1 74 ? 14.788 15.155 37.636 1.00 16.19 75 PHE B N 1
ATOM 1417 C CA . PHE B 1 74 ? 13.734 15.374 36.652 1.00 16.18 75 PHE B CA 1
ATOM 1418 C C . PHE B 1 74 ? 14.228 15.148 35.225 1.00 17.73 75 PHE B C 1
ATOM 1419 O O . PHE B 1 74 ? 13.619 14.369 34.458 1.00 15.66 75 PHE B O 1
ATOM 1427 N N . GLY B 1 75 ? 15.322 15.831 34.870 1.00 18.20 76 GLY B N 1
ATOM 1428 C CA . GLY B 1 75 ? 15.888 15.676 33.535 1.00 17.31 76 GLY B CA 1
ATOM 1429 C C . GLY B 1 75 ? 16.299 14.240 33.245 1.00 17.21 76 GLY B C 1
ATOM 1430 O O . GLY B 1 75 ? 15.952 13.666 32.199 1.00 17.77 76 GLY B O 1
ATOM 1431 N N . ARG B 1 76 ? 17.028 13.655 34.188 1.00 18.05 77 ARG B N 1
ATOM 1432 C CA . ARG B 1 76 ? 17.541 12.293 34.045 1.00 19.41 77 ARG B CA 1
ATOM 1433 C C . ARG B 1 76 ? 16.403 11.330 33.759 1.00 21.00 77 ARG B C 1
ATOM 1434 O O . ARG B 1 76 ? 16.474 10.511 32.833 1.00 24.29 77 ARG B O 1
ATOM 1442 N N . LEU B 1 77 ? 15.356 11.436 34.570 1.00 19.61 78 LEU B N 1
ATOM 1443 C CA . LEU B 1 77 ? 14.167 10.604 34.428 1.00 21.39 78 LEU B CA 1
ATOM 1444 C C . LEU B 1 77 ? 13.510 10.822 33.058 1.00 20.52 78 LEU B C 1
ATOM 1445 O O . LEU B 1 77 ? 13.177 9.858 32.376 1.00 21.30 78 LEU B O 1
ATOM 1450 N N . LEU B 1 78 ? 13.347 12.080 32.645 1.00 20.38 79 LEU B N 1
ATOM 1451 C CA . LEU B 1 78 ? 12.825 12.374 31.306 1.00 21.98 79 LEU B CA 1
ATOM 1452 C C . LEU B 1 78 ? 13.626 11.712 30.169 1.00 24.24 79 LEU B C 1
ATOM 1453 O O . LEU B 1 78 ? 13.051 11.273 29.174 1.00 24.21 79 LEU B O 1
ATOM 1458 N N . ARG B 1 79 ? 14.950 11.661 30.318 1.00 24.29 80 ARG B N 1
ATOM 1459 C CA . ARG B 1 79 ? 15.816 11.051 29.317 1.00 22.08 80 ARG B CA 1
ATOM 1460 C C . ARG B 1 79 ? 15.746 9.523 29.320 1.00 25.76 80 ARG B C 1
ATOM 1461 O O . ARG B 1 79 ? 15.480 8.893 28.283 1.00 25.41 80 ARG B O 1
ATOM 1469 N N . THR B 1 80 ? 15.991 8.931 30.485 1.00 24.30 81 THR B N 1
ATOM 1470 C CA . THR B 1 80 ? 16.033 7.474 30.596 1.00 27.79 81 THR B CA 1
ATOM 1471 C C . THR B 1 80 ? 14.675 6.819 30.262 1.00 27.46 81 THR B C 1
ATOM 1472 O O . THR B 1 80 ? 14.636 5.708 29.744 1.00 30.26 81 THR B O 1
ATOM 1476 N N . ALA B 1 81 ? 13.573 7.517 30.532 1.00 24.94 82 ALA B N 1
ATOM 1477 C CA . ALA B 1 81 ? 12.244 7.050 30.128 1.00 26.88 82 ALA B CA 1
ATOM 1478 C C . ALA B 1 81 ? 11.930 7.446 28.679 1.00 29.11 82 ALA B C 1
ATOM 1479 O O . ALA B 1 81 ? 10.961 6.969 28.078 1.00 28.36 82 ALA B O 1
ATOM 1481 N N . ASN B 1 82 ? 12.747 8.333 28.125 1.00 29.58 83 ASN B N 1
ATOM 1482 C CA . ASN B 1 82 ? 12.495 8.861 26.787 1.00 33.16 83 ASN B CA 1
ATOM 1483 C C . ASN B 1 82 ? 11.073 9.445 26.632 1.00 32.30 83 ASN B C 1
ATOM 1484 O O . ASN B 1 82 ? 10.372 9.174 25.660 1.00 29.35 83 ASN B O 1
ATOM 1489 N N . ARG B 1 83 ? 10.657 10.246 27.606 1.00 31.06 84 ARG B N 1
ATOM 1490 C CA . ARG B 1 83 ? 9.355 10.892 27.539 1.00 34.19 84 ARG B CA 1
ATOM 1491 C C . ARG B 1 83 ? 9.482 12.328 27.000 1.00 32.31 84 ARG B C 1
ATOM 1492 O O . ARG B 1 83 ? 8.492 12.936 26.573 1.00 33.54 84 ARG B O 1
ATOM 1500 N N . ALA B 1 84 ? 10.705 12.854 27.001 1.00 27.46 85 ALA B N 1
ATOM 1501 C CA . ALA B 1 84 ? 10.956 14.206 26.513 1.00 26.60 85 ALA B CA 1
ATOM 1502 C C . ALA B 1 84 ? 12.411 14.324 26.083 1.00 23.47 85 ALA B C 1
ATOM 1503 O O . ALA B 1 84 ? 13.248 13.544 26.535 1.00 25.33 85 ALA B O 1
ATOM 1505 N N . ARG B 1 85 ? 12.709 15.292 25.218 1.00 21.36 86 ARG B N 1
ATOM 1506 C CA . ARG B 1 85 ? 14.086 15.555 24.799 1.00 22.34 86 ARG B CA 1
ATOM 1507 C C . ARG B 1 85 ? 14.365 17.055 24.698 1.00 22.76 86 ARG B C 1
ATOM 1508 O O . ARG B 1 85 ? 13.435 17.866 24.729 1.00 21.63 86 ARG B O 1
ATOM 1516 N N . GLN B 1 86 ? 15.646 17.416 24.581 1.00 24.22 87 GLN B N 1
ATOM 1517 C CA . GLN B 1 86 ? 16.042 18.818 24.417 1.00 24.56 87 GLN B CA 1
ATOM 1518 C C . GLN B 1 86 ? 16.889 19.036 23.167 1.00 26.81 87 GLN B C 1
ATOM 1519 O O . GLN B 1 86 ? 17.788 18.252 22.859 1.00 26.76 87 GLN B O 1
ATOM 1525 N N . GLU B 1 87 ? 16.583 20.116 22.456 1.00 28.76 88 GLU B N 1
ATOM 1526 C CA . GLU B 1 87 ? 17.381 20.586 21.336 1.00 29.71 88 GLU B CA 1
ATOM 1527 C C . GLU B 1 87 ? 17.660 22.054 21.588 1.00 30.93 88 GLU B C 1
ATOM 1528 O O . GLU B 1 87 ? 17.071 22.660 22.484 1.00 29.56 88 GLU B O 1
ATOM 1534 N N . ARG B 1 88 ? 18.531 22.640 20.780 1.00 30.58 89 ARG B N 1
ATOM 1535 C CA . ARG B 1 88 ? 18.806 24.060 20.910 1.00 33.80 89 ARG B CA 1
ATOM 1536 C C . ARG B 1 88 ? 17.627 24.892 20.394 1.00 32.36 89 ARG B C 1
ATOM 1537 O O . ARG B 1 88 ? 17.028 24.562 19.366 1.00 34.35 89 ARG B O 1
ATOM 1545 N N . PRO B 1 89 ? 17.262 25.952 21.132 1.00 29.45 90 PRO B N 1
ATOM 1546 C CA . PRO B 1 89 ? 17.863 26.357 22.415 1.00 31.70 90 PRO B CA 1
ATOM 1547 C C . PRO B 1 89 ? 17.450 25.452 23.579 1.00 31.95 90 PRO B C 1
ATOM 1548 O O . PRO B 1 89 ? 16.289 25.020 23.632 1.00 31.29 90 PRO B O 1
ATOM 1552 N N . PHE B 1 90 ? 18.395 25.171 24.478 1.00 30.20 91 PHE B N 1
ATOM 1553 C CA . PHE B 1 90 ? 18.136 24.407 25.696 1.00 28.08 91 PHE B CA 1
ATOM 1554 C C . PHE B 1 90 ? 17.443 25.271 26.743 1.00 26.36 91 PHE B C 1
ATOM 1555 O O . PHE B 1 90 ? 16.784 24.754 27.648 1.00 24.00 91 PHE B O 1
ATOM 1563 N N . THR B 1 91 ? 17.611 26.586 26.639 1.00 27.02 92 THR B N 1
ATOM 1564 C CA . THR B 1 91 ? 16.953 27.501 27.562 1.00 25.56 92 THR B CA 1
ATOM 1565 C C . THR B 1 91 ? 16.269 28.669 26.859 1.00 27.41 92 THR B C 1
ATOM 1566 O O . THR B 1 91 ? 16.613 29.032 25.737 1.00 28.66 92 THR B O 1
ATOM 1570 N N . ILE B 1 92 ? 15.283 29.244 27.539 1.00 31.48 93 ILE B N 1
ATOM 1571 C CA . ILE B 1 92 ? 14.598 30.454 27.100 1.00 31.48 93 ILE B CA 1
ATOM 1572 C C . ILE B 1 92 ? 14.486 31.324 28.355 1.00 33.28 93 ILE B C 1
ATOM 1573 O O . ILE B 1 92 ? 14.694 30.818 29.461 1.00 30.40 93 ILE B O 1
ATOM 1578 N N . TYR B 1 93 ? 14.202 32.619 28.208 1.00 37.58 94 TYR B N 1
ATOM 1579 C CA . TYR B 1 93 ? 14.075 33.499 29.379 1.00 36.71 94 TYR B CA 1
ATOM 1580 C C . TYR B 1 93 ? 12.695 34.135 29.502 1.00 40.66 94 TYR B C 1
ATOM 1581 O O . TYR B 1 93 ? 12.116 34.588 28.513 1.00 43.36 94 TYR B O 1
ATOM 1590 N N . LYS B 1 94 ? 12.189 34.222 30.705 1.00 41.31 95 LYS B N 1
ATOM 1591 C CA . LYS B 1 94 ? 10.983 34.952 30.937 1.00 42.04 95 LYS B CA 1
ATOM 1592 C C . LYS B 1 94 ? 11.455 36.005 31.853 1.00 46.01 95 LYS B C 1
ATOM 1593 O O . LYS B 1 94 ? 11.673 35.761 33.002 1.00 47.10 95 LYS B O 1
ATOM 1599 N N . GLY B 1 95 ? 11.651 37.187 31.321 1.00 47.87 96 GLY B N 1
ATOM 1600 C CA . GLY B 1 95 ? 12.314 38.213 32.059 1.00 51.11 96 GLY B CA 1
ATOM 1601 C C . GLY B 1 95 ? 13.743 37.848 32.375 1.00 46.10 96 GLY B C 1
ATOM 1602 O O . GLY B 1 95 ? 14.567 37.730 31.515 1.00 44.41 96 GLY B O 1
ATOM 1603 N N . LYS B 1 96 ? 14.024 37.678 33.643 1.00 46.21 97 LYS B N 1
ATOM 1604 C CA . LYS B 1 96 ? 15.358 37.407 34.081 1.00 47.21 97 LYS B CA 1
ATOM 1605 C C . LYS B 1 96 ? 15.470 35.984 34.659 1.00 50.63 97 LYS B C 1
ATOM 1606 O O . LYS B 1 96 ? 16.500 35.615 35.183 1.00 48.84 97 LYS B O 1
ATOM 1620 N N . LYS B 1 98 ? 15.509 31.998 34.187 1.00 31.25 99 LYS B N 1
ATOM 1621 C CA . LYS B 1 98 ? 15.830 31.038 33.156 1.00 30.06 99 LYS B CA 1
ATOM 1622 C C . LYS B 1 98 ? 14.863 29.861 33.108 1.00 25.37 99 LYS B C 1
ATOM 1623 O O . LYS B 1 98 ? 14.525 29.354 34.096 1.00 25.46 99 LYS B O 1
ATOM 1629 N N . LEU B 1 99 ? 14.429 29.430 31.940 1.00 24.10 100 LEU B N 1
ATOM 1630 C CA . LEU B 1 99 ? 13.540 28.287 31.775 1.00 22.91 100 LEU B CA 1
ATOM 1631 C C . LEU B 1 99 ? 14.194 27.260 30.873 1.00 21.52 100 LEU B C 1
ATOM 1632 O O . LEU B 1 99 ? 14.763 27.625 29.850 1.00 23.55 100 LEU B O 1
ATOM 1637 N N . ASN B 1 100 ? 14.120 25.984 31.252 1.00 19.02 101 ASN B N 1
ATOM 1638 C CA . ASN B 1 100 ? 14.517 24.881 30.377 1.00 17.51 101 ASN B CA 1
ATOM 1639 C C . ASN B 1 100 ? 13.414 24.445 29.430 1.00 18.24 101 ASN B C 1
ATOM 1640 O O . ASN B 1 100 ? 12.276 24.149 29.842 1.00 19.55 101 ASN B O 1
ATOM 1645 N N . ARG B 1 101 ? 13.778 24.373 28.158 1.00 18.95 102 ARG B N 1
ATOM 1646 C CA . ARG B 1 101 ? 12.838 24.080 27.092 1.00 20.99 102 ARG B CA 1
ATOM 1647 C C . ARG B 1 101 ? 12.887 22.578 26.784 1.00 20.01 102 ARG B C 1
ATOM 1648 O O . ARG B 1 101 ? 13.966 22.000 26.637 1.00 17.40 102 ARG B O 1
ATOM 1656 N N . TRP B 1 102 ? 11.713 21.948 26.708 1.00 19.80 103 TRP B N 1
ATOM 1657 C CA . TRP B 1 102 ? 11.614 20.504 26.492 1.00 19.29 103 TRP B CA 1
ATOM 1658 C C . TRP B 1 102 ? 10.579 20.179 25.417 1.00 18.65 103 TRP B C 1
ATOM 1659 O O . TRP B 1 102 ? 9.614 20.910 25.229 1.00 18.64 103 TRP B O 1
ATOM 1670 N N . ILE B 1 103 ? 10.766 19.048 24.752 1.00 19.73 104 ILE B N 1
ATOM 1671 C CA . ILE B 1 103 ? 9.867 18.587 23.698 1.00 21.72 104 ILE B CA 1
ATOM 1672 C C . ILE B 1 103 ? 9.431 17.172 24.030 1.00 23.67 104 ILE B C 1
ATOM 1673 O O . ILE B 1 103 ? 10.277 16.277 24.097 1.00 23.38 104 ILE B O 1
ATOM 1686 N N . THR B 1 105 ? 8.075 13.412 23.641 1.00 33.70 106 THR B N 1
ATOM 1687 C CA . THR B 1 105 ? 8.141 12.394 22.604 1.00 35.81 106 THR B CA 1
ATOM 1688 C C . THR B 1 105 ? 6.736 11.791 22.460 1.00 42.75 106 THR B C 1
ATOM 1689 O O . THR B 1 105 ? 5.933 11.864 23.399 1.00 49.14 106 THR B O 1
ATOM 1693 N N . PRO B 1 106 ? 6.411 11.229 21.284 1.00 41.14 107 PRO B N 1
ATOM 1694 C CA . PRO B 1 106 ? 5.096 10.584 21.130 1.00 43.19 107 PRO B CA 1
ATOM 1695 C C . PRO B 1 106 ? 4.943 9.318 21.987 1.00 49.10 107 PRO B C 1
ATOM 1696 O O . PRO B 1 106 ? 3.843 8.976 22.450 1.00 50.41 107 PRO B O 1
#

Sequence (196 aa):
SEWLTDFIIDALDSGRFWGVGWLDEQKRIFTVPGRNRRERPEGFDDFYEAFLEERRRHGLPEIPETETGLGCFGRLLRTANRARQERPFTIYKGKKLNRWITEWLTDFIIDALDSGRFWGVGWLDEQKRIFTVPGRFDDFYEAFLEERRRHGLPEIPETETGLGCFGRLLRTANRARQERPFTIYKGKKLNRWITP

GO terms:
  GO:0042025 host cell nucleus (C, EXP)
  GO:0030430 host cell cytoplasm (C, EXP)
  GO:0005515 protein binding (F, IPI)

Solvent-accessible surface area: 12924 Å² total

Foldseek 3Di:
DVVLVVLLVCVAVVVAAPFWYAPDVVQAKIWDFDPPQDDDDDRHDHSLVVVQVVCVVVVHDRDDPVDGSVRVSVVCCVVVVVKDADPVQWDDDVRTIGMIGD/DVLVVLLVCCAVVVQVPFWYAPDPVQAKIKDFDPVPHNLVVVQVVCVVVPHDDDPPPDGSVRVSVVCCVVVVVKDDDPPQWDDDDHTIGIIGHD

Secondary structure (DSSP, 8-state):
-HHHHHHHHHHHHHT-BTT--EEETTTTEEEEE-SSS-----S-B-HHHHHHHHHHHTTPPPPPTT--HHHHHHHHHHHTTS----S-SEE-S---EEEE--/-HHHHHHHHHHHH--BTT--EEETTTTEEEEE---B-HHHHHHHHHHHTTPPPP-TT--HHHHHHHHHHHTTS----S-SEE-S---EEEE---

CATH classification: 1.10.10.10

Nearest PDB structures (foldseek):
  4p55-assembly1_A  TM=1.006E+00  e=2.444E-20  Human herpesvirus 8 strain GK18
  4p55-assembly2_B  TM=9.894E-01  e=4.315E-16  Human herpesvirus 8 strain GK18
  2irf-assembly1_H  TM=7.146E-01  e=5.242E-03  Mus musculus
  7rh2-assembly1_A  TM=5.898E-01  e=2.221E-03  Homo sapiens
  1irf-assembly1_A  TM=4.759E-01  e=1.596E-03  Mus musculus

Radius of gyration: 22.94 Å; Cα contacts (8 Å, |Δi|>4): 263; chains: 2; bounding box: 42×57×63 Å